Protein 2BAY (pdb70)

CATH classification: 3.30.40.10

Radius of gyration: 21.54 Å; Cα contacts (8 Å, |Δi|>4): 715; chains: 6; bounding box: 48×42×63 Å

Solvent-accessible surface area: 17712 Å² total; per-residue (Å²): 59,103,3,47,70,50,45,149,75,11,222,116,14,1,0,0,51,71,10,102,17,4,0,30,40,58,51,0,32,116,82,6,101,112,70,32,38,0,46,98,61,110,72,100,5,44,55,143,71,17,26,49,8,21,89,99,112,94,2,57,78,50,43,146,117,14,184,78,14,1,0,0,50,62,8,109,9,9,0,29,41,55,46,0,29,94,66,9,91,102,63,35,42,0,32,94,56,95,75,103,7,43,47,141,70,17,28,55,7,14,74,106,96,75,3,55,75,49,49,133,110,17,204,107,29,0,0,0,47,44,9,35,18,9,0,20,43,58,48,0,26,105,66,9,150,112,61,34,41,0,32,88,19,81,8,73,7,56,50,157,73,20,28,76,11,59,136,179,21,57,3,54,81,51,47,149,104,16,222,134,22,1,0,0,49,44,9,40,12,5,0,30,40,52,65,0,35,97,64,7,139,114,63,35,41,0,32,94,17,94,16,71,8,48,54,152,73,16,27,80,16,61,166,93,56,52,50,53,1,35,74,43,47,141,93,9,168,96,2,2,0,0,47,34,8,38,3,6,1,9,45,56,65,0,29,83,61,12,128,102,63,34,38,0,33,87,24,91,10,95,9,61,60,165,74,18,32,37,9,16,68,63,80,10,72,2,38,73,39,48,136,98,8,202,59,7,0,0,0,48,34,9,38,2,2,1,25,58,73,61,0,32,84,63,11,121,98,62,34,40,0,33,92,25,95,9,100,8,47,61,156,70,17,34,34,2,13,34,17,130

InterPro domains:
  IPR003613 U-box domain [PS51698] (1-71)
  IPR003613 U-box domain [SM00504] (1-64)
  IPR011047 Quinoprotein alcohol dehydrogenase-like superfamily [SSF50998] (205-486)
  IPR013083 Zinc finger, RING/FYVE/PHD-type [G3DSA:3.30.40.10] (1-58)
  IPR013915 Prp19, coiled-coil region [PF08606] (74-137)
  IPR015943 WD40/YVTN repeat-like-containing domain superfamily [G3DSA:2.130.10.10] (178-472)
  IPR038959 Prp19 [PTHR43995] (1-144)
  IPR055340 Pre-mRNA-processing factor 19, U-box domain [cd16656] (1-53)

Foldseek 3Di:
DAAPPPRHNAPWWKAQPVVRGIHHLVVQVVCCVVQQAGPPPRHGDHNVRIGTDDDD/DAAPPPRHNAPWWKAQPVVRGIHHLVVQQVVCVVQQAGPPPRHGGDNVRIGTDDDD/DAAPVPRHDAPWWKAAPPVRDIHHLVVQVVVCVVQQADPPPRDGDDSVRIGTDDD/DQAAPPPRHDAPWWKAAPVVRHIHHLVVQQVVCVVQQADPPPRHGDDNVRIGGDDD/DDPQAAPVPRHNEPWWKAQPVVRHIHHLVVQQVVCVVQQAGPPVRHGDDSVRIGTDDDD/DAAAPVPRHRAPWWKAQPVVRHIHHLVVQVVVCVVQQAGPPPRHGDDSVRIGTDDDDD

Organism: Saccharomyces cerevisiae (strain ATCC 204508 / S288c) (NCBI:txid559292)

GO terms:
  GO:0004842 ubiquitin-protein transferase activity (F, IDA)
  GO:0005634 nucleus (C, IDA)
  GO:0005829 cytosol (C, IDA)
  GO:0000974 Prp19 complex (C, IDA)
  GO:0071006 U2-type catalytic step 1 spliceosome (C, IDA)
  GO:0004842 ubiquitin-protein transferase activity (F, IMP)
  GO:0005634 nucleus (C, HDA)
  GO:0005737 cytoplasm (C, HDA)
  GO:0005739 mitochondrion (C, HDA)
  GO:0000349 generation of catalytic spliceosome for first transesterification step (P, IMP)
  GO:0061630 ubiquitin protein ligase activity (F, EXP)
  GO:0042802 identical protein binding (F, IPI)
  GO:0005515 protein binding (F, IPI)

Nearest PDB structures (foldseek):
  2bay-assembly2_C  TM=1.019E+00  e=6.820E-11  Saccharomyces cerevisiae
  2bay-assembly3_F  TM=1.006E+00  e=2.441E-10  Saccharomyces cerevisiae
  2bay-assembly2_B  TM=1.004E+00  e=2.611E-10  Saccharomyces cerevisiae
  7b9v-assembly1_u  TM=9.976E-01  e=3.905E-10  Saccharomyces cerevisiae
  9dtr-assembly1_w  TM=9.894E-01  e=2.986E-10  Saccharomyces cerevisiae

Structure (mmCIF, N/CA/C/O backbone):
data_2BAY
#
_entry.id   2BAY
#
_cell.length_a   49.421
_cell.length_b   57.105
_cell.length_c   122.587
_cell.angle_alpha   90.00
_cell.angle_beta   90.00
_cell.angle_gamma   90.00
#
_symmetry.space_group_name_H-M   'P 21 21 21'
#
loop_
_entity.id
_entity.type
_entity.pdbx_description
1 polymer 'Pre-mRNA splicing factor PRP19'
2 water water
#
loop_
_atom_site.group_PDB
_atom_site.id
_atom_site.type_symbol
_atom_site.label_atom_id
_atom_site.label_alt_id
_atom_site.label_comp_id
_atom_site.label_asym_id
_atom_site.label_entity_id
_atom_site.label_seq_id
_atom_site.pdbx_PDB_ins_code
_atom_site.Cartn_x
_atom_site.Cartn_y
_atom_site.Cartn_z
_atom_site.occupancy
_atom_site.B_iso_or_equiv
_atom_site.auth_seq_id
_atom_site.auth_comp_id
_atom_site.auth_asym_id
_atom_site.auth_atom_id
_atom_site.pdbx_PDB_model_num
ATOM 1 N N . MET A 1 4 ? 37.447 30.438 7.557 1.00 28.71 1 MET A N 1
ATOM 2 C CA . MET A 1 4 ? 36.520 29.756 8.474 1.00 27.39 1 MET A CA 1
ATOM 3 C C . MET A 1 4 ? 37.213 28.689 9.343 1.00 25.78 1 MET A C 1
ATOM 4 O O . MET A 1 4 ? 36.591 27.737 9.796 1.00 27.46 1 MET A O 1
ATOM 9 N N . LEU A 1 5 ? 38.487 28.910 9.629 1.00 24.38 2 LEU A N 1
ATOM 10 C CA . LEU A 1 5 ? 39.220 28.061 10.566 1.00 23.19 2 LEU A CA 1
ATOM 11 C C . LEU A 1 5 ? 39.117 28.679 11.967 1.00 21.76 2 LEU A C 1
ATOM 12 O O . LEU A 1 5 ? 38.919 29.881 12.094 1.00 21.50 2 LEU A O 1
ATOM 17 N N . CYS A 1 6 ? 39.261 27.858 13.010 1.00 19.88 3 CYS A N 1
ATOM 18 C CA . CYS A 1 6 ? 39.347 28.389 14.371 1.00 18.39 3 CYS A CA 1
ATOM 19 C C . CYS A 1 6 ? 40.583 29.278 14.487 1.00 19.07 3 CYS A C 1
ATOM 20 O O . CYS A 1 6 ? 41.668 28.906 14.049 1.00 18.13 3 CYS A O 1
ATOM 23 N N . ALA A 1 7 ? 40.423 30.424 15.131 1.00 18.66 4 ALA A N 1
ATOM 24 C CA . ALA A 1 7 ? 41.504 31.412 15.265 1.00 19.09 4 ALA A CA 1
ATOM 25 C C . ALA A 1 7 ? 42.601 30.888 16.162 1.00 19.32 4 ALA A C 1
ATOM 26 O O . ALA A 1 7 ? 43.725 31.368 16.103 1.00 20.41 4 ALA A O 1
ATOM 28 N N . ILE A 1 8 ?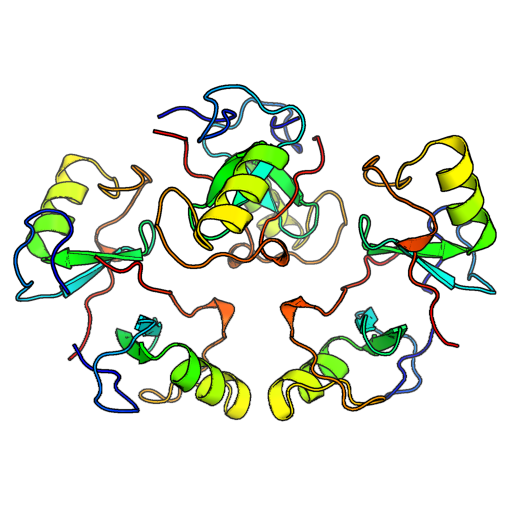 42.260 29.932 17.003 1.00 18.42 5 ILE A N 1
ATOM 29 C CA . ILE A 1 8 ? 43.239 29.305 17.900 1.00 18.94 5 ILE A CA 1
ATOM 30 C C . ILE A 1 8 ? 43.843 28.052 17.285 1.00 19.53 5 ILE A C 1
ATOM 31 O O . ILE A 1 8 ? 45.074 27.982 17.085 1.00 20.24 5 ILE A O 1
ATOM 36 N N . SER A 1 9 ? 43.013 27.042 17.029 1.00 19.14 6 SER A N 1
ATOM 37 C CA . SER A 1 9 ? 43.495 25.733 16.620 1.00 20.03 6 SER A CA 1
ATOM 38 C C . SER A 1 9 ? 43.927 25.666 15.160 1.00 20.50 6 SER A C 1
ATOM 39 O O . SER A 1 9 ? 44.675 24.767 14.766 1.00 20.49 6 SER A O 1
ATOM 42 N N . GLY A 1 10 ? 43.436 26.584 14.333 1.00 21.19 7 GLY A N 1
ATOM 43 C CA . GLY A 1 10 ? 43.762 26.576 12.917 1.00 22.46 7 GLY A CA 1
ATOM 44 C C . GLY A 1 10 ? 43.071 25.499 12.108 1.00 23.41 7 GLY A C 1
ATOM 45 O O . GLY A 1 10 ? 43.432 25.289 10.941 1.00 25.53 7 GLY A O 1
ATOM 46 N N . LYS A 1 11 ? 42.087 24.826 12.709 1.00 23.79 8 LYS A N 1
ATOM 47 C CA . LYS A 1 11 ? 41.374 23.707 12.081 1.00 24.41 8 LYS A CA 1
ATOM 48 C C . LYS A 1 11 ? 39.922 24.095 11.828 1.00 24.02 8 LYS A C 1
ATOM 49 O O . LYS A 1 11 ? 39.404 25.036 12.410 1.00 23.04 8 LYS A O 1
ATOM 59 N N . VAL A 1 12 ? 39.266 23.368 10.940 1.00 23.92 9 VAL A N 1
ATOM 60 C CA . VAL A 1 12 ? 37.834 23.518 10.785 1.00 23.69 9 VAL A CA 1
ATOM 61 C C . VAL A 1 12 ? 37.199 23.049 12.096 1.00 22.71 9 VAL A C 1
ATOM 62 O O . VAL A 1 12 ? 37.431 21.925 12.533 1.00 22.19 9 VAL A O 1
ATOM 66 N N . PRO A 1 13 ? 36.428 23.905 12.772 1.00 21.76 10 PRO A N 1
ATOM 67 C CA . PRO A 1 13 ? 35.867 23.519 14.065 1.00 21.63 10 PRO A CA 1
ATOM 68 C C . PRO A 1 13 ? 34.885 22.364 13.997 1.00 22.26 10 PRO A C 1
ATOM 69 O O . PRO A 1 13 ? 34.108 22.256 13.050 1.00 22.08 10 PRO A O 1
ATOM 73 N N . ARG A 1 14 ? 34.940 21.488 14.994 1.00 23.02 11 ARG A N 1
ATOM 74 C CA . ARG A 1 14 ? 33.891 20.490 15.216 1.00 23.88 11 ARG A CA 1
ATOM 75 C C . ARG A 1 14 ? 32.588 21.176 15.610 1.00 22.95 11 ARG A C 1
ATOM 76 O O . ARG A 1 14 ? 31.494 20.789 15.172 1.00 23.59 11 ARG A O 1
ATOM 91 N N . ARG A 1 15 ? 32.701 22.219 16.430 1.00 21.17 12 ARG A N 1
ATOM 92 C CA . ARG A 1 15 ? 31.538 22.944 16.891 1.00 19.67 12 ARG A CA 1
ATOM 93 C C . ARG A 1 15 ? 31.830 24.435 16.717 1.00 17.56 12 ARG A C 1
ATOM 94 O O . ARG A 1 15 ? 32.280 25.082 17.662 1.00 16.78 12 ARG A O 1
ATOM 102 N N . PRO A 1 16 ? 31.581 24.993 15.534 1.00 16.60 13 PRO A N 1
ATOM 103 C CA . PRO A 1 16 ? 31.957 26.385 15.265 1.00 15.46 13 PRO A CA 1
ATOM 104 C C . PRO A 1 16 ? 31.097 27.390 16.007 1.00 15.27 13 PRO A C 1
ATOM 105 O O . PRO A 1 16 ? 29.875 27.230 16.126 1.00 15.03 13 PRO A O 1
ATOM 109 N N . VAL A 1 17 ? 31.761 28.417 16.526 1.00 13.57 14 VAL A N 1
ATOM 110 C CA . VAL A 1 17 ? 31.098 29.538 17.157 1.00 13.53 14 VAL A CA 1
ATOM 111 C C . VAL A 1 17 ? 31.744 30.830 16.709 1.00 13.14 14 VAL A C 1
ATOM 112 O O . VAL A 1 17 ? 32.850 30.841 16.182 1.00 13.66 14 VAL A O 1
ATOM 116 N N . LEU A 1 18 ? 31.038 31.938 16.902 1.00 12.95 15 LEU A N 1
ATOM 117 C CA . LEU A 1 18 ? 31.603 33.238 16.605 1.00 13.35 15 LEU A CA 1
ATOM 118 C C . LEU A 1 18 ? 31.577 34.140 17.824 1.00 13.39 15 LEU A C 1
ATOM 119 O O . LEU A 1 18 ? 30.573 34.215 18.537 1.00 13.35 15 LEU A O 1
ATOM 124 N N . SER A 1 19 ? 32.677 34.851 18.069 1.00 13.77 16 SER A N 1
ATOM 125 C CA . SER A 1 19 ? 32.661 35.926 19.042 1.00 13.52 16 SER A CA 1
ATOM 126 C C . SER A 1 19 ? 32.163 37.183 18.355 1.00 13.93 16 SER A C 1
ATOM 127 O O . SER A 1 19 ? 32.713 37.545 17.328 1.00 14.01 16 SER A O 1
ATOM 130 N N . PRO A 1 20 ? 31.134 37.842 18.891 1.00 14.40 17 PRO A N 1
ATOM 131 C CA . PRO A 1 20 ? 30.638 39.079 18.275 1.00 15.39 17 PRO A CA 1
ATOM 132 C C . PRO A 1 20 ? 31.593 40.267 18.475 1.00 16.01 17 PRO A C 1
ATOM 133 O O . PRO A 1 20 ? 31.482 41.269 17.766 1.00 17.60 17 PRO A O 1
ATOM 137 N N . LYS A 1 21 ? 32.536 40.134 19.408 1.00 16.93 18 LYS A N 1
ATOM 138 C CA . LYS A 1 21 ? 33.513 41.179 19.667 1.00 16.90 18 LYS A CA 1
ATOM 139 C C . LYS A 1 21 ? 34.588 41.196 18.577 1.00 16.88 18 LYS A C 1
ATOM 140 O O . LYS A 1 21 ? 34.834 42.223 17.945 1.00 16.99 18 LYS A O 1
ATOM 146 N N . SER A 1 22 ? 35.239 40.062 18.346 1.00 15.53 19 SER A N 1
ATOM 147 C CA . SER A 1 22 ? 36.285 39.957 17.324 1.00 15.55 19 SER A CA 1
ATOM 148 C C . SER A 1 22 ? 35.749 39.544 15.952 1.00 15.11 19 SER A C 1
ATOM 149 O O . SER A 1 22 ? 36.505 39.493 14.986 1.00 14.88 19 SER A O 1
ATOM 152 N N . ARG A 1 23 ? 34.454 39.230 15.856 1.00 14.55 20 ARG A N 1
ATOM 153 C CA . ARG A 1 23 ? 33.859 38.731 14.599 1.00 14.86 20 ARG A CA 1
ATOM 154 C C . ARG A 1 23 ? 34.680 37.594 13.976 1.00 14.43 20 ARG A C 1
ATOM 155 O O . ARG A 1 23 ? 34.822 37.480 12.768 1.00 14.60 20 ARG A O 1
ATOM 163 N N . THR A 1 24 ? 35.181 36.737 14.856 1.00 14.39 21 THR A N 1
ATOM 164 C CA . THR A 1 24 ? 36.088 35.669 14.508 1.00 14.27 21 THR A CA 1
ATOM 165 C C . THR A 1 24 ? 35.506 34.313 14.914 1.00 14.08 21 THR A C 1
ATOM 166 O O . THR A 1 24 ? 34.822 34.199 15.923 1.00 12.88 21 THR A O 1
ATOM 170 N N . ILE A 1 25 ? 35.826 33.301 14.122 1.00 14.31 22 ILE A N 1
ATOM 171 C CA . ILE A 1 25 ? 35.391 31.939 14.336 1.00 13.95 22 ILE A CA 1
ATOM 172 C C . ILE A 1 25 ? 36.330 31.216 15.283 1.00 13.74 22 ILE A C 1
ATOM 173 O O . ILE A 1 25 ? 37.557 31.394 15.195 1.00 14.08 22 ILE A O 1
ATOM 178 N N . PHE A 1 26 ? 35.745 30.413 16.166 1.00 13.14 23 PHE A N 1
ATOM 179 C CA . PHE A 1 26 ? 36.473 29.561 17.122 1.00 13.13 23 PHE A CA 1
ATOM 180 C C . PHE A 1 26 ? 35.828 28.190 17.228 1.00 14.07 23 PHE A C 1
ATOM 181 O O . PHE A 1 26 ? 34.625 28.017 16.965 1.00 14.23 23 PHE A O 1
ATOM 189 N N . GLU A 1 27 ? 36.598 27.207 17.674 1.00 14.04 24 GLU A N 1
ATOM 190 C CA . GLU A 1 27 ? 36.064 26.001 18.276 1.00 13.97 24 GLU A CA 1
ATOM 191 C C . GLU A 1 27 ? 35.363 26.363 19.568 1.00 14.15 24 GLU A C 1
ATOM 192 O O . GLU A 1 27 ? 35.950 27.007 20.429 1.00 14.02 24 GLU A O 1
ATOM 198 N N . LYS A 1 28 ? 34.147 25.879 19.769 1.00 14.81 25 LYS A N 1
ATOM 199 C CA . LYS A 1 28 ? 33.326 26.234 20.919 1.00 14.76 25 LYS A CA 1
ATOM 200 C C . LYS A 1 28 ? 34.091 26.103 22.239 1.00 14.86 25 LYS A C 1
ATOM 201 O O . LYS A 1 28 ? 34.143 27.025 23.020 1.00 14.93 25 LYS A O 1
ATOM 207 N N . SER A 1 29 ? 34.634 24.927 22.501 1.00 15.75 26 SER A N 1
ATOM 208 C CA . SER A 1 29 ? 35.242 24.684 23.779 1.00 15.78 26 SER A CA 1
ATOM 209 C C . SER A 1 29 ? 36.470 25.553 24.004 1.00 14.85 26 SER A C 1
ATOM 210 O O . SER A 1 29 ? 36.700 25.994 25.137 1.00 16.10 26 SER A O 1
ATOM 213 N N . LEU A 1 30 ? 37.215 25.842 22.943 1.00 15.00 27 LEU A N 1
ATOM 214 C CA . LEU A 1 30 ? 38.409 26.689 23.065 1.00 14.78 27 LEU A CA 1
ATOM 215 C C . LEU A 1 30 ? 38.020 28.121 23.402 1.00 14.14 27 LEU A C 1
ATOM 216 O O . LEU A 1 30 ? 38.619 28.755 24.261 1.00 14.61 27 LEU A O 1
ATOM 221 N N . LEU A 1 31 ? 37.014 28.667 22.737 1.00 12.71 28 LEU A N 1
ATOM 222 C CA . LEU A 1 31 ? 36.564 29.983 23.143 1.00 13.04 28 LEU A CA 1
ATOM 223 C C . LEU A 1 31 ? 35.976 30.013 24.542 1.00 13.23 28 LEU A C 1
ATOM 224 O O . LEU A 1 31 ? 36.244 30.942 25.307 1.00 12.99 28 LEU A O 1
ATOM 229 N N . GLU A 1 32 ? 35.169 29.013 24.902 1.00 13.16 29 GLU A N 1
ATOM 230 C CA . GLU A 1 32 ? 34.582 28.972 26.236 1.00 13.71 29 GLU A CA 1
ATOM 231 C C . GLU A 1 32 ? 35.656 28.859 27.326 1.00 13.56 29 GLU A C 1
ATOM 232 O O . GLU A 1 32 ? 35.488 29.417 28.395 1.00 14.21 29 GLU A O 1
ATOM 238 N N . GLN A 1 33 ? 36.751 28.163 27.040 1.00 13.71 30 GLN A N 1
ATOM 239 C CA . GLN A 1 33 ? 37.836 28.036 28.013 1.00 13.90 30 GLN A CA 1
ATOM 240 C C . GLN A 1 33 ? 38.360 29.443 28.342 1.00 13.30 30 GLN A C 1
ATOM 241 O O . GLN A 1 33 ? 38.484 29.802 29.506 1.00 13.71 30 GLN A O 1
ATOM 247 N N . TYR A 1 34 ? 38.654 30.238 27.303 1.00 13.97 31 TYR A N 1
ATOM 248 C CA . TYR A 1 34 ? 39.106 31.593 27.506 1.00 14.10 31 TYR A CA 1
ATOM 249 C C . TYR A 1 34 ? 38.082 32.427 28.244 1.00 14.22 31 TYR A C 1
ATOM 250 O O . TYR A 1 34 ? 38.421 33.159 29.167 1.00 14.48 31 TYR A O 1
ATOM 259 N N . VAL A 1 35 ? 36.820 32.330 27.850 1.00 14.79 32 VAL A N 1
ATOM 260 C CA . VAL A 1 35 ? 35.789 33.144 28.470 1.00 15.24 32 VAL A CA 1
ATOM 261 C C . VAL A 1 35 ? 35.593 32.808 29.955 1.00 15.16 32 VAL A C 1
ATOM 262 O O . VAL A 1 35 ? 35.473 33.684 30.792 1.00 14.91 32 VAL A O 1
ATOM 266 N N . LYS A 1 36 ? 35.579 31.532 30.288 1.00 15.27 33 LYS A N 1
ATOM 267 C CA . LYS A 1 36 ? 35.440 31.120 31.683 1.00 15.98 33 LYS A CA 1
ATOM 268 C C . LYS A 1 36 ? 36.625 31.602 32.523 1.00 15.43 33 LYS A C 1
ATOM 269 O O . LYS A 1 36 ? 36.451 32.073 33.637 1.00 18.02 33 LYS A O 1
ATOM 275 N N . ASP A 1 37 ? 37.826 31.549 31.958 1.00 15.83 34 ASP A N 1
ATOM 276 C CA . ASP A 1 37 ? 39.030 31.880 32.708 1.00 15.87 34 ASP A CA 1
ATOM 277 C C . ASP A 1 37 ? 39.246 33.392 32.846 1.00 15.83 34 ASP A C 1
ATOM 278 O O . ASP A 1 37 ? 39.686 33.855 33.888 1.00 18.27 34 ASP A O 1
ATOM 283 N N . THR A 1 38 ? 38.965 34.154 31.796 1.00 16.69 35 THR A N 1
ATOM 284 C CA . THR A 1 38 ? 39.322 35.597 31.749 1.00 16.85 35 THR A CA 1
ATOM 285 C C . THR A 1 38 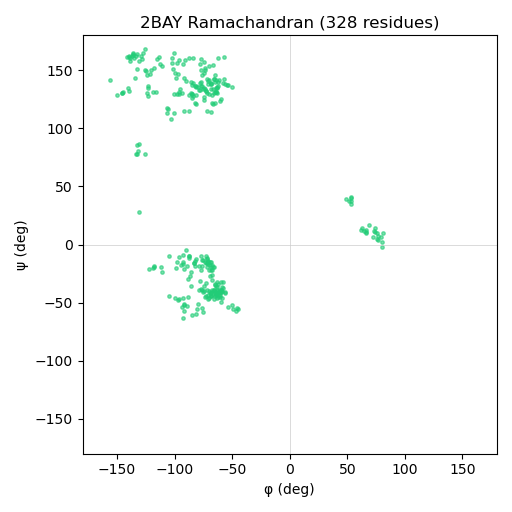? 38.140 36.562 31.610 1.00 16.93 35 THR A C 1
ATOM 286 O O . THR A 1 38 ? 38.286 37.770 31.863 1.00 17.05 35 THR A O 1
ATOM 290 N N . GLY A 1 39 ? 36.994 36.069 31.142 1.00 15.89 36 GLY A N 1
ATOM 291 C CA . GLY A 1 39 ? 35.852 36.922 30.824 1.00 15.16 36 GLY A CA 1
ATOM 292 C C . GLY A 1 39 ? 36.029 37.833 29.629 1.00 14.54 36 GLY A C 1
ATOM 293 O O . GLY A 1 39 ? 35.255 38.784 29.451 1.00 15.36 36 GLY A O 1
ATOM 294 N N . ASN A 1 40 ? 37.026 37.529 28.793 1.00 13.83 37 ASN A N 1
ATOM 295 C CA . ASN A 1 40 ? 37.403 38.363 27.672 1.00 13.58 37 ASN A CA 1
ATOM 296 C C . ASN A 1 40 ? 37.581 37.582 26.365 1.00 12.76 37 ASN A C 1
ATOM 297 O O . ASN A 1 40 ? 37.922 36.391 26.358 1.00 12.79 37 ASN A O 1
ATOM 302 N N . ASP A 1 41 ? 37.335 38.266 25.259 1.00 12.91 38 ASP A N 1
ATOM 303 C CA . ASP A 1 41 ? 37.680 37.745 23.945 1.00 12.58 38 ASP A CA 1
ATOM 304 C C . ASP A 1 41 ? 39.201 37.665 23.879 1.00 12.20 38 ASP A C 1
ATOM 305 O O . ASP A 1 41 ? 39.869 38.624 24.223 1.00 13.05 38 ASP A O 1
ATOM 310 N N . PRO A 1 42 ? 39.768 36.541 23.462 1.00 12.15 39 PRO A N 1
ATOM 311 C CA . PRO A 1 42 ? 41.231 36.371 23.479 1.00 12.30 39 PRO A CA 1
ATOM 312 C C . PRO A 1 42 ? 41.973 37.090 22.367 1.00 13.16 39 PRO A C 1
ATOM 313 O O . PRO A 1 42 ? 43.194 37.219 22.434 1.00 12.99 39 PRO A O 1
ATOM 317 N N . ILE A 1 43 ? 41.268 37.565 21.354 1.00 12.23 40 ILE A N 1
ATOM 318 C CA . ILE A 1 43 ? 41.916 38.323 20.281 1.00 12.66 40 ILE A CA 1
ATOM 319 C C . ILE A 1 43 ? 41.953 39.802 20.643 1.00 12.72 40 ILE A C 1
ATOM 320 O O . ILE A 1 43 ? 43.003 40.427 20.496 1.00 13.74 40 ILE A O 1
ATOM 325 N N . THR A 1 44 ? 40.857 40.374 21.135 1.00 12.78 41 THR A N 1
ATOM 326 C CA . THR A 1 44 ? 40.786 41.832 21.384 1.00 13.02 41 THR A CA 1
ATOM 327 C C . THR A 1 44 ? 40.889 42.243 22.840 1.00 13.54 41 THR A C 1
ATOM 328 O O . THR A 1 44 ? 41.019 43.434 23.130 1.00 14.33 41 THR A O 1
ATOM 332 N N . ASN A 1 45 ? 40.822 41.285 23.761 1.00 13.21 42 ASN A N 1
ATOM 333 C CA . ASN A 1 45 ? 40.694 41.561 25.195 1.00 13.88 42 ASN A CA 1
ATOM 334 C C . ASN A 1 45 ? 39.440 42.305 25.615 1.00 14.74 42 ASN A C 1
ATOM 335 O O . ASN A 1 45 ? 39.366 42.729 26.754 1.00 16.25 42 ASN A O 1
ATOM 340 N N . GLU A 1 46 ? 38.444 42.427 24.740 1.00 14.98 43 GLU A N 1
ATOM 341 C CA . GLU A 1 46 ? 37.176 43.010 25.166 1.00 14.93 43 GLU A CA 1
ATOM 342 C C . GLU A 1 46 ? 36.403 42.029 26.040 1.00 15.53 43 GLU A C 1
ATOM 343 O O . GLU A 1 46 ? 36.490 40.810 25.887 1.00 14.92 43 GLU A O 1
ATOM 349 N N . PRO A 1 47 ? 35.602 42.523 26.966 1.00 15.39 44 PRO A N 1
ATOM 350 C CA . PRO A 1 47 ? 34.757 41.607 27.723 1.00 15.55 44 PRO A CA 1
ATOM 351 C C . PRO A 1 47 ? 33.853 40.794 26.810 1.00 15.30 44 PRO A C 1
ATOM 352 O O . PRO A 1 47 ? 33.329 41.294 25.789 1.00 16.16 44 PRO A O 1
ATOM 356 N N . LEU A 1 48 ? 33.671 39.532 27.200 1.00 14.81 45 LEU A N 1
ATOM 357 C CA . LEU A 1 48 ? 32.820 38.619 26.447 1.00 15.01 45 LEU A CA 1
ATOM 358 C C . LEU A 1 48 ? 32.231 37.625 27.420 1.00 15.58 45 LEU A C 1
ATOM 359 O O . LEU A 1 48 ? 32.955 37.054 28.211 1.00 16.52 45 LEU A O 1
ATOM 364 N N . SER A 1 49 ? 30.910 37.447 27.389 1.00 16.18 46 SER A N 1
ATOM 365 C CA . SER A 1 49 ? 30.243 36.453 28.206 1.00 17.10 46 SER A CA 1
ATOM 366 C C . SER A 1 49 ? 29.892 35.240 27.385 1.00 16.83 46 SER A C 1
ATOM 367 O O . SER A 1 49 ? 29.808 35.301 26.151 1.00 15.98 46 SER A O 1
ATOM 370 N N . ILE A 1 50 ? 29.649 34.136 28.081 1.00 16.58 47 ILE A N 1
ATOM 371 C CA . ILE A 1 50 ? 29.277 32.894 27.421 1.00 17.87 47 ILE A CA 1
ATOM 372 C C . ILE A 1 50 ? 27.994 33.096 26.617 1.00 17.95 47 ILE A C 1
ATOM 373 O O . ILE A 1 50 ? 27.865 32.590 25.520 1.00 16.70 47 ILE A O 1
ATOM 378 N N . GLU A 1 51 ? 27.063 33.860 27.178 1.00 18.23 48 GLU A N 1
ATOM 379 C CA . GLU A 1 51 ? 25.767 34.077 26.537 1.00 18.97 48 GLU A CA 1
ATOM 380 C C . GLU A 1 51 ? 25.846 34.894 25.254 1.00 18.50 48 GLU A C 1
ATOM 381 O O . GLU A 1 51 ? 24.952 34.797 24.408 1.00 19.34 48 GLU A O 1
ATOM 387 N N . GLU A 1 52 ? 26.919 35.672 25.099 1.00 16.68 49 GLU A N 1
ATOM 388 C CA . GLU A 1 52 ? 27.159 36.504 23.927 1.00 16.46 49 GLU A CA 1
ATOM 389 C C . GLU A 1 52 ? 27.777 35.733 22.757 1.00 15.23 49 GLU A C 1
ATOM 390 O O . GLU A 1 52 ? 27.726 36.186 21.616 1.00 16.03 49 GLU A O 1
ATOM 396 N N . ILE A 1 53 ? 28.365 34.573 23.035 1.00 14.55 50 ILE A N 1
ATOM 397 C CA . ILE A 1 53 ? 28.926 33.765 21.972 1.00 14.42 50 ILE A CA 1
ATOM 398 C C . ILE A 1 53 ? 27.774 33.367 21.039 1.00 14.76 50 ILE A C 1
ATOM 399 O O . ILE A 1 53 ? 26.673 33.081 21.520 1.00 15.95 50 ILE A O 1
ATOM 404 N N . VAL A 1 54 ? 28.020 33.385 19.735 1.00 13.81 51 VAL A N 1
ATOM 405 C CA . VAL A 1 54 ? 27.013 32.959 18.756 1.00 13.75 51 VAL A CA 1
ATOM 406 C C . VAL A 1 54 ? 27.378 31.586 18.264 1.00 13.66 51 VAL A C 1
ATOM 407 O O . VAL A 1 54 ? 28.332 31.415 17.515 1.00 14.10 51 VAL A O 1
ATOM 411 N N . GLU A 1 55 ? 26.616 30.567 18.670 1.00 13.06 52 GLU A N 1
ATOM 412 C CA . GLU A 1 55 ? 26.849 29.229 18.177 1.00 12.93 52 GLU A CA 1
ATOM 413 C C . GLU A 1 55 ? 26.281 29.140 16.767 1.00 13.06 52 GLU A C 1
ATOM 414 O O . GLU A 1 55 ? 25.216 29.684 16.498 1.00 14.59 52 GLU A O 1
ATOM 420 N N . ILE A 1 56 ? 27.024 28.520 15.869 1.00 12.25 53 ILE A N 1
ATOM 421 C CA . ILE A 1 56 ? 26.699 28.460 14.445 1.00 13.63 53 ILE A CA 1
ATOM 422 C C . ILE A 1 56 ? 26.027 27.137 14.145 1.00 14.39 53 ILE A C 1
ATOM 423 O O . ILE A 1 56 ? 26.523 26.076 14.505 1.00 15.46 53 ILE A O 1
ATOM 428 N N . VAL A 1 57 ? 24.880 27.183 13.479 1.00 15.39 54 VAL A N 1
ATOM 429 C CA . VAL A 1 57 ? 24.179 25.955 13.144 1.00 17.37 54 VAL A CA 1
ATOM 430 C C . VAL A 1 57 ? 24.925 25.263 11.993 1.00 19.81 54 VAL A C 1
ATOM 431 O O . VAL A 1 57 ? 25.175 25.889 11.001 1.00 19.18 54 VAL A O 1
ATOM 435 N N . PRO A 1 58 ? 25.302 23.996 12.115 1.00 23.83 55 PRO A N 1
ATOM 436 C CA . PRO A 1 58 ? 26.029 23.344 11.003 1.00 25.90 55 PRO A CA 1
ATOM 437 C C . PRO A 1 58 ? 25.224 23.242 9.705 1.00 27.58 55 PRO A C 1
ATO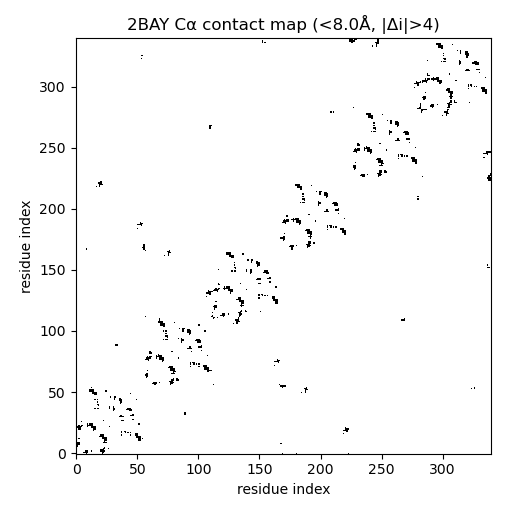M 438 O O . PRO A 1 58 ? 23.995 23.366 9.700 1.00 27.95 55 PRO A O 1
ATOM 442 N N . SER A 1 59 ? 25.941 23.044 8.600 1.00 29.37 56 SER A N 1
ATOM 443 C CA . SER A 1 59 ? 25.320 22.930 7.270 1.00 30.91 56 SER A CA 1
ATOM 444 C C . SER A 1 59 ? 24.468 21.667 7.091 1.00 32.14 56 SER A C 1
ATOM 445 O O . SER A 1 59 ? 23.699 21.569 6.123 1.00 33.86 56 SER A O 1
ATOM 448 N N . MET B 1 4 ? 19.201 34.560 55.639 1.00 35.07 1 MET B N 1
ATOM 449 C CA . MET B 1 4 ? 20.223 33.487 55.480 1.00 35.36 1 MET B CA 1
ATOM 450 C C . MET B 1 4 ? 21.387 34.013 54.641 1.00 34.93 1 MET B C 1
ATOM 451 O O . MET B 1 4 ? 21.187 34.636 53.586 1.00 36.41 1 MET B O 1
ATOM 456 N N . LEU B 1 5 ? 22.599 33.758 55.117 1.00 34.17 2 LEU B N 1
ATOM 457 C CA . LEU B 1 5 ? 23.785 34.406 54.590 1.00 33.18 2 LEU B CA 1
ATOM 458 C C . LEU B 1 5 ? 24.345 33.624 53.406 1.00 31.49 2 LEU B C 1
ATOM 459 O O . LEU B 1 5 ? 24.021 32.453 53.206 1.00 31.71 2 LEU B O 1
ATOM 464 N N . CYS B 1 6 ? 25.157 34.314 52.616 1.00 29.43 3 CYS B N 1
ATOM 465 C CA . CYS B 1 6 ? 25.974 33.692 51.583 1.00 27.52 3 CYS B CA 1
ATOM 466 C C . CYS B 1 6 ? 27.042 32.858 52.268 1.00 27.67 3 CYS B C 1
ATOM 467 O O . CYS B 1 6 ? 27.680 33.320 53.211 1.00 27.94 3 CYS B O 1
ATOM 470 N N . ALA B 1 7 ? 27.243 31.628 51.803 1.00 26.89 4 ALA B N 1
ATOM 471 C CA . ALA B 1 7 ? 28.195 30.722 52.444 1.00 27.12 4 ALA B CA 1
ATOM 472 C C . ALA B 1 7 ? 29.639 31.112 52.153 1.00 27.45 4 ALA B C 1
ATOM 473 O O . ALA B 1 7 ? 30.547 30.617 52.816 1.00 28.12 4 ALA B O 1
ATOM 475 N N . ILE B 1 8 ? 29.860 31.976 51.165 1.00 27.69 5 ILE B N 1
ATOM 476 C CA . ILE B 1 8 ? 31.204 32.487 50.881 1.00 28.24 5 ILE B CA 1
ATOM 477 C C . ILE B 1 8 ? 31.481 33.791 51.642 1.00 29.43 5 ILE B C 1
ATOM 478 O O . ILE B 1 8 ? 32.493 33.893 52.339 1.00 29.93 5 ILE B O 1
ATOM 483 N N . SER B 1 9 ? 30.599 34.780 51.526 1.00 30.29 6 SER B N 1
ATOM 484 C CA . SER B 1 9 ? 30.863 36.113 52.083 1.00 31.74 6 SER B CA 1
ATOM 485 C C . SER B 1 9 ? 30.358 36.328 53.521 1.00 32.80 6 SER B C 1
ATOM 486 O O . SER B 1 9 ? 30.835 37.222 54.219 1.00 33.22 6 SER B O 1
ATOM 489 N N . GLY B 1 10 ? 29.397 35.521 53.956 1.00 33.60 7 GLY B N 1
ATOM 490 C CA . GLY B 1 10 ? 28.741 35.708 55.239 1.00 34.49 7 GLY B CA 1
ATOM 491 C C . GLY B 1 10 ? 27.773 36.886 55.331 1.00 35.46 7 GLY B C 1
ATOM 492 O O . GLY B 1 10 ? 27.274 37.172 56.415 1.00 36.52 7 GLY B O 1
ATOM 493 N N . LYS B 1 11 ? 27.500 37.561 54.213 1.00 36.18 8 LYS B N 1
ATOM 494 C CA . LYS B 1 11 ? 26.591 38.714 54.178 1.00 36.61 8 LYS B CA 1
ATOM 495 C C . LYS B 1 11 ? 25.222 38.300 53.646 1.00 36.48 8 LYS B C 1
ATOM 496 O O . LYS B 1 11 ? 25.071 37.221 53.069 1.00 36.59 8 LYS B O 1
ATOM 502 N N . VAL B 1 12 ? 24.219 39.150 53.847 1.00 35.93 9 VAL B N 1
ATOM 503 C CA . VAL B 1 12 ? 22.928 38.936 53.222 1.00 35.15 9 VAL B CA 1
ATOM 504 C C . VAL B 1 12 ? 23.114 39.236 51.733 1.00 33.83 9 VAL B C 1
ATOM 505 O O . VAL B 1 12 ? 23.440 40.363 51.356 1.00 34.13 9 VAL B O 1
ATOM 509 N N . PRO B 1 13 ? 22.960 38.222 50.878 1.00 31.80 10 PRO B N 1
ATOM 510 C CA . PRO B 1 13 ? 23.188 38.423 49.447 1.00 30.49 10 PRO B CA 1
ATOM 511 C C . PRO B 1 13 ? 22.180 39.386 48.846 1.00 29.09 10 PRO B C 1
ATOM 512 O O . PRO B 1 13 ? 21.018 39.439 49.250 1.00 29.31 10 PRO B O 1
ATOM 516 N N . ARG B 1 14 ? 22.634 40.159 47.881 1.00 27.47 11 ARG B N 1
ATOM 517 C CA . ARG B 1 14 ? 21.748 41.066 47.191 1.00 26.70 11 ARG B CA 1
ATOM 518 C C . ARG B 1 14 ? 21.066 40.300 46.042 1.00 25.45 11 ARG B C 1
ATOM 519 O O . ARG B 1 14 ? 19.934 40.600 45.657 1.00 24.99 11 ARG B O 1
ATOM 534 N N . ARG B 1 15 ? 21.719 39.232 45.593 1.00 23.30 12 ARG B N 1
ATOM 535 C CA . ARG B 1 15 ? 21.212 38.392 44.527 1.00 21.57 12 ARG B CA 1
ATOM 536 C C . ARG B 1 15 ? 21.344 36.924 44.943 1.00 19.94 12 ARG B C 1
ATOM 537 O O . ARG B 1 15 ? 22.253 36.233 44.504 1.00 17.92 12 ARG B O 1
ATOM 545 N N . PRO B 1 16 ? 20.438 36.460 45.798 1.00 18.91 13 PRO B N 1
ATOM 546 C CA . PRO B 1 16 ? 2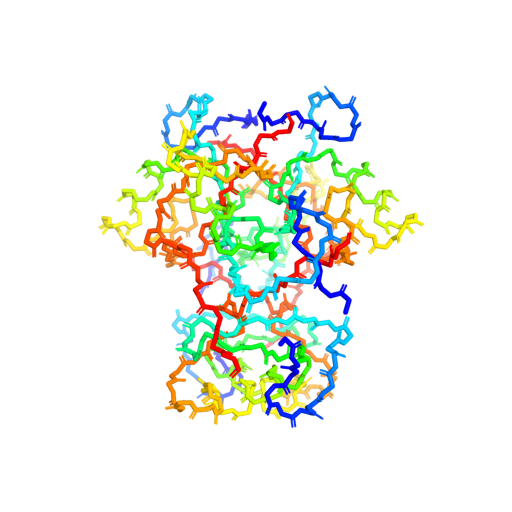0.587 35.112 46.359 1.00 17.51 13 PRO B CA 1
ATOM 547 C C . PRO B 1 16 ? 20.395 34.035 45.308 1.00 16.48 13 PRO B C 1
ATOM 548 O O . PRO B 1 16 ? 19.492 34.163 44.472 1.00 15.85 13 PRO B O 1
ATOM 552 N N . VAL B 1 17 ? 21.248 33.008 45.352 1.00 15.98 14 VAL B N 1
ATOM 553 C CA . VAL B 1 17 ? 21.127 31.829 44.504 1.00 15.21 14 VAL B CA 1
ATOM 554 C C . VAL B 1 17 ? 21.374 30.587 45.353 1.00 15.14 14 VAL B C 1
ATOM 555 O O . VAL B 1 17 ? 21.953 30.670 46.424 1.00 14.82 14 VAL B O 1
ATOM 559 N N . LEU B 1 18 ? 20.967 29.439 44.848 1.00 13.81 15 LEU B N 1
ATOM 560 C CA . LEU B 1 18 ? 21.170 28.178 45.546 1.00 14.28 15 LEU B CA 1
ATOM 561 C C . LEU B 1 18 ? 21.943 27.234 44.651 1.00 14.49 15 LEU B C 1
ATOM 562 O O . LEU B 1 18 ? 21.621 27.088 43.478 1.00 14.53 15 LEU B O 1
ATOM 567 N N . SER B 1 19 ? 22.958 26.560 45.199 1.00 14.03 16 SER B N 1
ATOM 568 C CA . SER B 1 19 ? 23.532 25.430 44.488 1.00 15.57 16 SER B CA 1
ATOM 569 C C . SER B 1 19 ? 22.704 24.186 44.803 1.00 16.88 16 SER B C 1
ATOM 570 O O . SER B 1 19 ? 22.471 23.897 45.983 1.00 15.85 16 SER B O 1
ATOM 573 N N . PRO B 1 20 ? 22.272 23.446 43.782 1.00 17.97 17 PRO B N 1
ATOM 574 C CA . PRO B 1 20 ? 21.503 22.218 44.041 1.00 19.58 17 PRO B CA 1
ATOM 575 C C . PRO B 1 20 ? 22.382 21.106 44.621 1.00 20.59 17 PRO B C 1
ATOM 576 O O . PRO B 1 20 ? 21.847 20.127 45.141 1.00 21.34 17 PRO B O 1
ATOM 580 N N . LYS B 1 21 ? 23.702 21.259 44.551 1.00 20.82 18 LYS B N 1
ATOM 581 C CA . LYS B 1 21 ? 24.629 20.244 45.068 1.00 21.70 18 LYS B CA 1
ATOM 582 C C . LYS B 1 21 ? 24.790 20.315 46.578 1.00 21.25 18 LYS B C 1
ATOM 583 O O . LYS B 1 21 ? 24.697 19.289 47.276 1.00 22.03 18 LYS B O 1
ATOM 589 N N . SER B 1 22 ? 25.072 21.512 47.075 1.00 20.17 19 SER B N 1
ATOM 590 C CA . SER B 1 22 ? 25.233 21.774 48.513 1.00 19.93 19 SER B CA 1
ATOM 591 C C . SER B 1 22 ? 23.912 22.222 49.179 1.00 19.19 19 SER B C 1
ATOM 592 O O . SER B 1 22 ? 23.846 22.353 50.397 1.00 18.25 19 SER B O 1
ATOM 595 N N . ARG B 1 23 ? 22.880 22.487 48.379 1.00 18.04 20 ARG B N 1
ATOM 596 C CA . ARG B 1 23 ? 21.601 22.983 48.901 1.00 17.95 20 ARG B CA 1
ATOM 597 C C . ARG B 1 23 ? 21.776 24.223 49.767 1.00 17.45 20 ARG B C 1
ATOM 598 O O . ARG B 1 23 ? 21.049 24.440 50.710 1.00 16.21 20 ARG B O 1
ATOM 610 N N . THR B 1 24 ? 22.704 25.078 49.373 1.00 17.48 21 THR B N 1
ATOM 611 C CA . THR B 1 24 ? 23.173 26.182 50.173 1.00 17.89 21 THR B CA 1
ATOM 612 C C . THR B 1 24 ? 23.031 27.491 49.386 1.00 17.22 21 THR B C 1
ATOM 613 O O . THR B 1 24 ? 23.141 27.478 48.156 1.00 17.20 21 THR B O 1
ATOM 617 N N . ILE B 1 25 ? 22.812 28.592 50.103 1.00 17.18 22 ILE B N 1
ATOM 618 C CA . ILE B 1 25 ? 22.624 29.913 49.520 1.00 18.04 22 ILE B CA 1
ATOM 619 C C . ILE B 1 25 ? 23.962 30.634 49.369 1.00 16.93 22 ILE B C 1
ATOM 620 O O . ILE B 1 25 ? 24.861 30.535 50.245 1.00 17.23 22 ILE B O 1
ATOM 627 N N . PHE B 1 26 ? 24.093 31.337 48.244 1.00 15.53 23 PHE B N 1
ATOM 628 C CA . PHE B 1 26 ? 25.257 32.166 47.920 1.00 15.35 23 PHE B CA 1
ATOM 629 C C . PHE B 1 26 ? 24.830 33.479 47.264 1.00 15.60 23 PHE B C 1
ATOM 630 O O . PHE B 1 26 ? 23.741 33.625 46.733 1.00 15.69 23 PHE B O 1
ATOM 638 N N . GLU B 1 27 ? 25.732 34.454 47.262 1.00 16.54 24 GLU B N 1
ATOM 639 C CA . GLU B 1 27 ? 25.651 35.611 46.402 1.00 17.37 24 GLU B CA 1
ATOM 640 C C . GLU B 1 27 ? 25.923 35.160 44.975 1.00 16.87 24 GLU B C 1
ATOM 641 O O . GLU B 1 27 ? 26.904 34.454 44.707 1.00 15.53 24 GLU B O 1
ATOM 647 N N . LYS B 1 28 ? 25.047 35.534 44.054 1.00 17.04 25 LYS B N 1
ATOM 648 C CA . LYS B 1 28 ? 25.167 35.141 42.672 1.00 17.39 25 LYS B CA 1
ATOM 649 C C . LYS B 1 28 ? 26.582 35.291 42.128 1.00 17.53 25 LYS B C 1
ATOM 650 O O . LYS B 1 28 ? 27.153 34.341 41.609 1.00 16.51 25 LYS B O 1
ATOM 656 N N . SER B 1 29 ? 27.136 36.499 42.232 1.00 17.14 26 SER B N 1
ATOM 657 C CA . SER B 1 29 ? 28.438 36.741 41.654 1.00 17.64 26 SER B CA 1
ATOM 658 C C . SER B 1 29 ? 29.515 35.838 42.239 1.00 16.67 26 SER B C 1
ATOM 659 O O . SER B 1 29 ? 30.368 35.374 41.504 1.00 17.02 26 SER B O 1
ATOM 662 N N . LEU B 1 30 ? 29.493 35.622 43.554 1.00 17.03 27 LEU B N 1
ATOM 663 C CA . LEU B 1 30 ? 30.559 34.875 44.212 1.00 17.20 27 LEU B CA 1
ATOM 664 C C . LEU B 1 30 ? 30.476 33.392 43.878 1.00 16.98 27 LEU B C 1
ATOM 665 O O . LEU B 1 30 ? 31.502 32.736 43.652 1.00 18.19 27 LEU B O 1
ATOM 670 N N . LEU B 1 31 ? 29.270 32.838 43.808 1.00 16.03 28 LEU B N 1
ATOM 671 C CA . LEU B 1 31 ? 29.177 31.420 43.425 1.00 16.00 28 LEU B CA 1
ATOM 672 C C . LEU B 1 31 ? 29.560 31.270 41.957 1.00 17.01 28 LEU B C 1
ATOM 673 O O . LEU B 1 31 ? 30.268 30.344 41.600 1.00 16.76 28 LEU B O 1
ATOM 678 N N . GLU B 1 32 ? 29.105 32.181 41.101 1.00 17.73 29 GLU B N 1
ATOM 679 C CA . GLU B 1 32 ? 29.413 32.087 39.680 1.00 18.48 29 GLU B CA 1
ATOM 680 C C . GLU B 1 32 ? 30.902 32.157 39.404 1.00 19.89 29 GLU B C 1
ATOM 681 O O . GLU B 1 32 ? 31.395 31.431 38.546 1.00 20.09 29 GLU B O 1
ATOM 687 N N . GLN B 1 33 ? 31.598 33.030 40.119 1.00 20.13 30 GLN B N 1
ATOM 688 C CA . GLN B 1 33 ? 33.052 33.149 39.943 1.00 21.69 30 GLN B CA 1
ATOM 689 C C . GLN B 1 33 ? 33.752 31.869 40.395 1.00 20.96 30 GLN B C 1
ATOM 690 O O . GLN B 1 33 ? 34.670 31.402 39.739 1.00 20.51 30 GLN B O 1
ATOM 696 N N . TYR B 1 34 ? 33.278 31.277 41.490 1.00 19.71 31 TYR B N 1
ATOM 697 C CA . TYR B 1 34 ? 33.859 30.037 41.995 1.00 19.40 31 TYR B CA 1
ATOM 698 C C . TYR B 1 34 ? 33.650 28.918 40.981 1.00 18.83 31 TYR B C 1
ATOM 699 O O . TYR B 1 34 ? 34.544 28.128 40.711 1.00 18.89 31 TYR B O 1
ATOM 708 N N . VAL B 1 35 ? 32.469 28.878 40.384 1.00 18.64 32 VAL B N 1
ATOM 709 C CA . VAL B 1 35 ? 32.151 27.853 39.387 1.00 19.53 32 VAL B CA 1
ATOM 710 C C . VAL B 1 35 ? 32.954 28.039 38.091 1.00 20.63 32 VAL B C 1
ATOM 711 O O . VAL B 1 35 ? 33.489 27.083 37.557 1.00 20.08 32 VAL B O 1
ATOM 715 N N . LYS B 1 36 ? 33.046 29.271 37.612 1.00 21.54 33 LYS B N 1
ATOM 716 C CA . LYS B 1 36 ? 33.822 29.565 36.408 1.00 23.42 33 LYS B CA 1
ATOM 717 C C . LYS B 1 36 ? 35.288 29.177 36.605 1.00 23.67 33 LYS B C 1
ATOM 718 O O . LYS B 1 36 ? 35.902 28.645 35.679 1.00 24.20 33 LYS B O 1
ATOM 724 N N . ASP B 1 37 ? 35.827 29.425 37.801 1.00 24.10 34 ASP B N 1
ATOM 725 C CA . ASP B 1 37 ? 37.226 29.111 38.142 1.00 25.14 34 ASP B CA 1
ATOM 726 C C . ASP B 1 37 ? 37.501 27.616 38.289 1.00 25.13 34 ASP B C 1
ATOM 727 O O . ASP B 1 37 ? 38.503 27.117 37.776 1.00 25.49 34 ASP B O 1
ATOM 736 N N . THR B 1 38 ? 36.635 26.915 39.023 1.00 24.37 35 THR B N 1
ATOM 737 C CA . THR B 1 38 ? 36.918 25.554 39.514 1.00 23.62 35 THR B CA 1
ATOM 738 C C . THR B 1 38 ? 36.075 24.454 38.890 1.00 23.36 35 THR B C 1
ATOM 739 O O . THR B 1 38 ? 36.430 23.273 38.970 1.00 24.91 35 THR B O 1
ATOM 743 N N . GLY B 1 39 ? 34.943 24.827 38.305 1.00 22.72 36 GLY B N 1
ATOM 744 C CA . GLY B 1 39 ? 33.965 23.872 37.808 1.00 21.96 36 GLY B CA 1
ATOM 745 C C . GLY B 1 39 ? 33.158 23.146 38.875 1.00 21.74 36 GLY B C 1
ATOM 746 O O . GLY B 1 39 ? 32.425 22.226 38.544 1.00 20.83 36 GLY B O 1
ATOM 747 N N . ASN B 1 40 ? 33.235 23.592 40.127 1.00 20.31 37 ASN B N 1
ATOM 748 C CA . ASN B 1 40 ? 32.756 22.796 41.267 1.00 20.00 37 ASN B CA 1
ATOM 749 C C . ASN B 1 40 ? 31.897 23.596 42.213 1.00 19.57 37 ASN B C 1
ATOM 750 O O . ASN B 1 40 ? 31.941 24.814 42.244 1.00 18.67 37 ASN B O 1
ATOM 755 N N . ASP B 1 41 ? 31.171 22.865 43.058 1.00 19.70 38 ASP B N 1
ATOM 756 C CA . ASP B 1 41 ? 30.502 23.465 44.200 1.00 19.63 38 ASP B CA 1
ATOM 757 C C . ASP B 1 41 ? 31.543 23.723 45.317 1.00 19.76 38 ASP B C 1
ATOM 758 O O . ASP B 1 41 ? 32.364 22.832 45.601 1.00 20.99 38 ASP B O 1
ATOM 763 N N . PRO B 1 42 ? 31.553 24.909 45.935 1.00 20.31 39 PRO B N 1
ATOM 764 C CA . PRO B 1 42 ? 32.574 25.243 46.943 1.00 20.83 39 PRO B CA 1
ATOM 765 C C . PRO B 1 42 ? 32.526 24.438 48.250 1.00 21.94 39 PRO B C 1
ATOM 766 O O . PRO B 1 42 ? 33.513 24.398 48.984 1.00 24.41 39 PRO B O 1
ATOM 770 N N . ILE B 1 43 ? 31.394 23.815 48.532 1.00 22.42 40 ILE B N 1
ATOM 771 C CA . ILE B 1 43 ? 31.222 23.049 49.757 1.00 22.99 40 ILE B CA 1
ATOM 772 C C . ILE B 1 43 ? 31.452 21.556 49.549 1.00 23.29 40 ILE B C 1
ATOM 773 O O . ILE B 1 43 ? 32.176 20.955 50.359 1.00 24.38 40 ILE B O 1
ATOM 778 N N . THR B 1 44 ? 30.854 20.952 48.520 1.00 23.06 41 THR B N 1
ATOM 779 C CA . THR B 1 44 ? 30.948 19.487 48.320 1.00 23.61 41 THR B CA 1
ATOM 780 C C . THR B 1 44 ? 32.073 19.085 47.370 1.00 24.39 41 THR B C 1
ATOM 781 O O . THR B 1 44 ? 32.422 17.906 47.314 1.00 24.25 41 THR B O 1
ATOM 785 N N . ASN B 1 45 ? 32.572 20.044 46.584 1.00 24.68 42 ASN B N 1
ATOM 786 C CA . ASN B 1 45 ? 33.555 19.795 45.514 1.00 25.43 42 ASN B CA 1
ATOM 787 C C . ASN B 1 45 ? 33.056 18.970 44.351 1.00 25.53 42 ASN B C 1
ATOM 788 O O . ASN B 1 45 ? 33.848 18.559 43.492 1.00 26.43 42 ASN B O 1
ATOM 793 N N . GLU B 1 46 ? 31.752 18.726 44.286 1.00 25.37 43 GLU B N 1
ATOM 794 C CA . GLU B 1 46 ? 31.170 18.041 43.154 1.00 25.15 43 GLU B CA 1
ATOM 795 C C . GLU B 1 46 ? 31.122 19.008 41.979 1.00 24.90 43 GLU B C 1
ATOM 796 O O . GLU B 1 46 ? 31.082 20.234 42.171 1.00 23.88 43 GLU B O 1
ATOM 802 N N . PRO B 1 47 ? 31.067 18.480 40.762 1.00 24.90 44 PRO B N 1
ATOM 803 C CA . PRO B 1 47 ? 30.904 19.338 39.587 1.00 24.75 44 PRO B CA 1
ATOM 804 C C . PRO B 1 47 ? 29.595 20.115 39.632 1.00 24.18 44 PRO B C 1
ATOM 805 O O . PRO B 1 47 ? 28.561 19.601 40.087 1.00 24.46 44 PRO B O 1
ATOM 809 N N . LEU B 1 48 ? 29.665 21.365 39.192 1.00 23.07 45 LEU B N 1
ATOM 810 C CA . LEU B 1 48 ? 28.522 22.255 39.163 1.00 23.00 45 LEU B CA 1
ATOM 811 C C . LEU B 1 48 ? 28.623 23.154 37.919 1.00 22.78 45 LEU B C 1
ATOM 812 O O . LEU B 1 48 ? 29.672 23.739 37.671 1.00 22.60 45 LEU B O 1
ATOM 817 N N . SER B 1 49 ? 27.542 23.271 37.152 1.00 23.96 46 SER B N 1
ATOM 818 C CA . SER B 1 49 ? 27.508 24.188 36.007 1.00 24.46 46 SER B CA 1
ATOM 819 C C . SER B 1 49 ? 26.744 25.442 36.369 1.00 24.01 46 SER B C 1
ATOM 820 O O . SER B 1 49 ? 25.897 25.429 37.273 1.00 22.88 46 SER B O 1
ATOM 823 N N . ILE B 1 50 ? 27.029 26.536 35.666 1.00 23.33 47 ILE B N 1
ATOM 824 C CA . ILE B 1 50 ? 26.338 27.790 35.906 1.00 24.07 47 ILE B CA 1
ATOM 825 C C . ILE B 1 50 ? 24.836 27.569 35.710 1.00 23.53 47 ILE B C 1
ATOM 826 O O . ILE B 1 50 ? 24.021 28.111 36.436 1.00 23.18 47 ILE B O 1
ATOM 831 N N . GLU B 1 51 ? 24.494 26.744 34.726 1.00 23.79 48 GLU B N 1
ATOM 832 C CA . GLU B 1 51 ? 23.105 26.540 34.299 1.00 24.44 48 GLU B CA 1
ATOM 833 C C . GLU B 1 51 ? 22.282 25.825 35.382 1.00 23.50 48 GLU B C 1
ATOM 834 O O . GLU B 1 51 ? 21.061 25.979 35.445 1.00 24.76 48 GLU B O 1
ATOM 840 N N . GLU B 1 52 ? 22.968 25.051 36.216 1.00 22.57 49 GLU B N 1
ATOM 841 C CA . GLU B 1 52 ? 22.349 24.309 37.336 1.00 22.35 49 GLU B CA 1
ATOM 842 C C . GLU B 1 52 ? 22.039 25.163 38.578 1.00 20.77 49 GLU B C 1
ATOM 843 O O . GLU B 1 52 ? 21.264 24.743 39.449 1.00 20.27 49 GLU B O 1
ATOM 849 N N . ILE B 1 53 ? 22.658 26.332 38.690 1.00 18.87 50 ILE B N 1
ATOM 850 C CA . ILE B 1 53 ? 22.381 27.217 39.811 1.00 18.19 50 ILE B CA 1
ATOM 851 C C . ILE B 1 53 ? 20.933 27.670 39.719 1.00 18.11 50 ILE B C 1
ATOM 852 O O . ILE B 1 53 ? 20.408 27.960 38.610 1.00 18.50 50 ILE B O 1
ATOM 857 N N . VAL B 1 54 ? 20.271 27.733 40.868 1.00 16.31 51 VAL B N 1
ATOM 858 C CA . VAL B 1 54 ? 18.898 28.210 40.913 1.00 15.68 51 VAL B CA 1
ATOM 859 C C . VAL B 1 54 ? 18.869 29.589 41.510 1.00 16.13 51 VAL B C 1
ATOM 860 O O . VAL B 1 54 ? 19.167 29.770 42.686 1.00 15.83 51 VAL B O 1
ATOM 864 N N . GLU B 1 55 ? 18.503 30.585 40.707 1.00 14.97 52 GLU B N 1
ATOM 865 C CA . GLU B 1 55 ? 18.390 31.933 41.241 1.00 15.69 52 GLU B CA 1
ATOM 866 C C . GLU B 1 55 ? 17.101 32.087 42.029 1.00 14.80 52 GLU B C 1
ATOM 867 O O . GLU B 1 55 ? 16.068 31.552 41.623 1.00 14.65 52 GLU B O 1
ATOM 873 N N . ILE B 1 56 ? 17.158 32.781 43.139 1.00 15.26 53 ILE B N 1
ATOM 874 C CA . ILE B 1 56 ? 16.033 32.908 44.055 1.00 16.15 53 ILE B CA 1
ATOM 875 C C . ILE B 1 56 ? 15.355 34.247 43.825 1.00 17.79 53 ILE B C 1
ATOM 876 O O . ILE B 1 56 ? 15.997 35.293 43.782 1.00 17.99 53 ILE B O 1
ATOM 881 N N . VAL B 1 57 ? 14.042 34.203 43.653 1.00 18.47 54 VAL B N 1
ATOM 882 C CA . VAL B 1 57 ? 13.250 35.407 43.517 1.00 21.82 54 VAL B CA 1
ATOM 883 C C . VAL B 1 57 ? 13.125 36.050 44.900 1.00 24.64 54 VAL B C 1
ATOM 884 O O . VAL B 1 57 ? 12.715 35.395 45.843 1.00 25.74 54 VAL B O 1
ATOM 888 N N . PRO B 1 58 ? 13.525 37.314 45.044 1.00 29.55 55 PRO B N 1
ATOM 889 C CA . PRO B 1 58 ? 13.291 38.032 46.305 1.00 31.50 55 PRO B CA 1
ATOM 890 C C . PRO B 1 58 ? 11.819 38.094 46.724 1.00 32.96 55 PRO B C 1
ATOM 891 O O . PRO B 1 58 ? 10.897 37.866 45.930 1.00 33.67 55 PRO B O 1
ATOM 895 N N . SER B 1 59 ? 11.624 38.378 48.005 1.00 34.80 56 SER B N 1
ATOM 896 C CA . SER B 1 59 ? 10.295 38.465 48.605 1.00 35.91 56 SER B CA 1
ATOM 897 C C . SER B 1 59 ? 9.534 39.684 48.088 1.00 36.49 56 SER B C 1
ATOM 898 O O . SER B 1 59 ? 8.305 39.759 48.214 1.00 38.00 56 SER B O 1
ATOM 901 N N . MET C 1 4 ? 14.620 36.653 54.519 1.00 36.80 1 MET C N 1
ATOM 902 C CA . MET C 1 4 ? 13.600 36.092 53.586 1.00 35.69 1 MET C CA 1
ATOM 903 C C . MET C 1 4 ? 12.504 35.344 54.382 1.00 34.48 1 MET C C 1
ATOM 904 O O . MET C 1 4 ? 12.609 35.109 55.598 1.00 35.84 1 MET C O 1
ATOM 909 N N . LEU C 1 5 ? 11.456 34.977 53.678 1.00 31.45 2 LEU C N 1
ATOM 910 C CA . LEU C 1 5 ? 10.119 34.927 54.227 1.00 29.66 2 LEU C CA 1
ATOM 911 C C . LEU C 1 5 ? 9.333 33.944 53.376 1.00 27.28 2 LEU C C 1
ATOM 912 O O . LEU C 1 5 ? 9.499 33.911 52.163 1.00 27.44 2 LEU C O 1
ATOM 917 N N . CYS C 1 6 ? 8.468 33.157 54.007 1.00 24.24 3 CYS C N 1
ATOM 918 C CA . CYS C 1 6 ? 7.642 32.209 53.274 1.00 22.06 3 CYS C CA 1
ATOM 919 C C . CYS C 1 6 ? 6.607 32.927 52.373 1.00 21.47 3 CYS C C 1
ATOM 920 O O . CYS C 1 6 ? 5.840 33.783 52.810 1.00 21.28 3 CYS C O 1
ATOM 923 N N . ALA C 1 7 ? 6.564 32.545 51.108 1.00 21.25 4 ALA C N 1
ATOM 924 C CA . ALA C 1 7 ? 5.624 33.132 50.146 1.00 21.64 4 ALA C CA 1
ATOM 925 C C . ALA C 1 7 ? 4.156 32.698 50.323 1.00 21.77 4 ALA C C 1
ATOM 926 O O . ALA C 1 7 ? 3.262 33.247 49.677 1.00 23.34 4 ALA C O 1
ATOM 928 N N . ILE C 1 8 ? 3.898 31.697 51.171 1.00 21.09 5 ILE C N 1
ATOM 929 C CA . ILE C 1 8 ? 2.529 31.370 51.554 1.00 21.13 5 ILE C CA 1
ATOM 930 C C . ILE C 1 8 ? 2.140 32.141 52.821 1.00 21.34 5 ILE C C 1
ATOM 931 O O . ILE C 1 8 ? 1.150 32.856 52.824 1.00 22.77 5 ILE C O 1
ATOM 936 N N . SER C 1 9 ? 2.895 31.981 53.900 1.00 21.43 6 SER C N 1
ATOM 937 C CA . SER C 1 9 ? 2.460 32.504 55.200 1.00 22.36 6 SER C CA 1
ATOM 938 C C . SER C 1 9 ? 2.889 33.941 55.473 1.00 23.66 6 SER C C 1
ATOM 939 O O . SER C 1 9 ? 2.215 34.664 56.213 1.00 24.44 6 SER C O 1
ATOM 942 N N . GLY C 1 10 ? 4.020 34.328 54.898 1.00 25.06 7 GLY C N 1
ATOM 943 C CA . GLY C 1 10 ? 4.644 35.603 55.175 1.00 25.77 7 GLY C CA 1
ATOM 944 C C . GLY C 1 10 ? 5.456 35.611 56.462 1.00 26.84 7 GLY C C 1
ATOM 945 O O . GLY C 1 10 ? 5.888 36.680 56.901 1.00 27.75 7 GLY C O 1
ATOM 946 N N . LYS C 1 11 ? 5.666 34.436 57.067 1.00 26.88 8 LYS C N 1
ATOM 947 C CA . LYS C 1 11 ? 6.454 34.308 58.289 1.00 26.82 8 LYS C CA 1
ATOM 948 C C . LYS C 1 11 ? 7.879 33.911 57.955 1.00 26.92 8 LYS C C 1
ATOM 949 O O . LYS C 1 11 ? 8.135 33.335 56.896 1.00 26.73 8 LYS C O 1
ATOM 955 N N . VAL C 1 12 ? 8.806 34.176 58.871 1.00 26.89 9 VAL C N 1
ATOM 956 C CA . VAL C 1 12 ? 10.162 33.708 58.723 1.00 26.87 9 VAL C CA 1
ATOM 957 C C . VAL C 1 12 ? 10.089 32.198 58.844 1.00 26.16 9 VAL C C 1
ATOM 958 O O . VAL C 1 12 ? 9.572 31.681 59.837 1.00 25.79 9 VAL C O 1
ATOM 962 N N . PRO C 1 13 ? 10.545 31.473 57.823 1.00 24.90 10 PRO C N 1
ATOM 963 C CA . PRO C 1 13 ? 10.500 30.019 57.885 1.00 24.29 10 PRO C CA 1
ATOM 964 C C . PRO C 1 13 ? 11.464 29.467 58.921 1.00 23.70 10 PRO C C 1
ATOM 965 O O . PRO C 1 13 ? 12.570 29.962 59.032 1.00 23.90 10 PRO C O 1
ATOM 969 N N . ARG C 1 14 ? 11.016 28.470 59.670 1.00 23.28 11 ARG C N 1
ATOM 970 C CA . ARG C 1 14 ? 11.864 27.685 60.540 1.00 23.03 11 ARG C CA 1
ATOM 971 C C . ARG C 1 14 ? 12.645 26.673 59.731 1.00 22.57 11 ARG C C 1
ATOM 972 O O . ARG C 1 14 ? 13.746 26.275 60.108 1.00 23.25 11 ARG C O 1
ATOM 984 N N . ARG C 1 15 ? 12.031 26.220 58.639 1.00 21.59 12 ARG C N 1
ATOM 985 C CA . ARG C 1 15 ? 12.646 25.251 57.744 1.00 20.67 12 ARG C CA 1
ATOM 986 C C . ARG C 1 15 ? 12.497 25.706 56.301 1.00 20.37 12 ARG C C 1
ATOM 987 O O . ARG C 1 15 ? 11.620 25.230 55.566 1.00 18.10 12 ARG C O 1
ATOM 995 N N . PRO C 1 16 ? 13.327 26.656 55.883 1.00 20.12 13 PRO C N 1
ATOM 996 C CA . PRO C 1 16 ? 13.194 27.219 54.534 1.00 19.93 13 PRO C CA 1
ATOM 997 C C . PRO C 1 16 ? 13.455 26.191 53.449 1.00 18.26 13 PRO C C 1
ATOM 998 O O . PRO C 1 16 ? 14.361 25.380 53.549 1.00 18.19 13 PRO C O 1
ATOM 1002 N N . VAL C 1 17 ? 12.583 26.182 52.439 1.00 16.62 14 VAL C N 1
ATOM 1003 C CA . VAL C 1 17 ? 12.772 25.312 51.273 1.00 17.11 14 VAL C CA 1
ATOM 1004 C C . VAL C 1 17 ? 12.602 26.162 50.041 1.00 15.51 14 VAL C C 1
ATOM 1005 O O . VAL C 1 17 ? 11.967 27.211 50.086 1.00 15.59 14 VAL C O 1
ATOM 1009 N N . LEU C 1 18 ? 13.160 25.691 48.932 1.00 15.23 15 LEU C N 1
ATOM 1010 C CA . LEU C 1 18 ? 13.021 26.340 47.633 1.00 15.25 15 LEU C CA 1
ATOM 1011 C C . LEU C 1 18 ? 12.259 25.426 46.665 1.00 13.98 15 LEU C C 1
ATOM 1012 O O . LEU C 1 18 ? 12.572 24.258 46.512 1.00 14.00 15 LEU C O 1
ATOM 1017 N N . SER C 1 19 ? 11.258 25.984 45.997 1.00 12.85 16 SER C N 1
ATOM 1018 C CA . SER C 1 19 ? 10.619 25.304 44.900 1.00 13.42 16 SER C CA 1
ATOM 1019 C C . SER C 1 19 ? 11.398 25.585 43.637 1.00 13.73 16 SER C C 1
ATOM 1020 O O . SER C 1 19 ? 11.678 26.728 43.355 1.00 13.99 16 SER C O 1
ATOM 1023 N N . PRO C 1 20 ? 11.740 24.562 42.870 1.00 15.12 17 PRO C N 1
ATOM 1024 C CA . PRO C 1 20 ? 12.443 24.781 41.606 1.00 15.30 17 PRO C CA 1
ATOM 1025 C C . PRO C 1 20 ? 11.572 25.474 40.537 1.00 16.24 17 PRO C C 1
ATOM 1026 O O . PRO C 1 20 ? 12.132 25.940 39.563 1.00 16.78 17 PRO C O 1
ATOM 1030 N N . LYS C 1 21 ? 10.255 25.525 40.729 1.00 16.12 18 LYS C N 1
ATOM 1031 C CA . LYS C 1 21 ? 9.338 26.081 39.737 1.00 15.91 18 LYS C CA 1
ATOM 1032 C C . LYS C 1 21 ? 9.217 27.591 39.884 1.00 15.84 18 LYS C C 1
ATOM 1033 O O . LYS C 1 21 ? 9.554 28.343 38.963 1.00 16.34 18 LYS C O 1
ATOM 1039 N N . SER C 1 22 ? 8.764 28.037 41.042 1.00 15.78 19 SER C N 1
ATOM 1040 C CA . SER C 1 22 ? 8.668 29.455 41.352 1.00 15.39 19 SER C CA 1
ATOM 1041 C C . SER C 1 22 ? 10.021 30.035 41.800 1.00 15.02 19 SER C C 1
ATOM 1042 O O . SER C 1 22 ? 10.133 31.236 41.902 1.00 14.83 19 SER C O 1
ATOM 1045 N N . ARG C 1 23 ? 11.016 29.190 42.094 1.00 15.01 20 ARG C N 1
ATOM 1046 C CA . ARG C 1 23 ? 12.314 29.661 42.612 1.00 14.83 20 ARG C CA 1
ATOM 1047 C C . ARG C 1 23 ? 12.140 30.583 43.817 1.00 15.46 20 ARG C C 1
ATOM 1048 O O . ARG C 1 23 ? 12.867 31.566 44.003 1.00 15.99 20 ARG C O 1
ATOM 1056 N N . THR C 1 24 ? 11.154 30.255 44.647 1.00 16.31 21 THR C N 1
ATOM 1057 C CA . THR C 1 24 ? 10.749 31.068 45.786 1.00 16.91 21 THR C CA 1
ATOM 1058 C C . THR C 1 24 ? 10.899 30.227 47.065 1.00 16.57 21 THR C C 1
ATOM 1059 O O . THR C 1 24 ? 10.802 29.008 47.022 1.00 16.21 21 THR C O 1
ATOM 1063 N N . ILE C 1 25 ? 11.177 30.919 48.172 1.00 17.46 22 ILE C N 1
ATOM 1064 C CA . ILE C 1 25 ? 11.324 30.325 49.485 1.00 17.51 22 ILE C CA 1
ATOM 1065 C C . ILE C 1 25 ? 9.966 30.177 50.163 1.00 16.30 22 ILE C C 1
ATOM 1066 O O . ILE C 1 25 ? 9.136 31.069 50.098 1.00 16.50 22 ILE C O 1
ATOM 1071 N N . PHE C 1 26 ? 9.786 29.020 50.793 1.00 14.79 23 PHE C N 1
ATOM 1072 C CA . PHE C 1 26 ? 8.600 28.697 51.593 1.00 15.51 23 PHE C CA 1
ATOM 1073 C C . PHE C 1 26 ? 9.000 28.035 52.886 1.00 15.61 23 PHE C C 1
ATOM 1074 O O . PHE C 1 26 ? 10.091 27.495 53.022 1.00 16.38 23 PHE C O 1
ATOM 1082 N N . GLU C 1 27 ? 8.060 28.005 53.824 1.00 15.87 24 GLU C N 1
ATOM 1083 C CA . GLU C 1 27 ? 8.122 27.098 54.962 1.00 16.07 24 GLU C CA 1
ATOM 1084 C C . GLU C 1 27 ? 7.836 25.673 54.496 1.00 15.38 24 GLU C C 1
ATOM 1085 O O . GLU C 1 27 ? 6.862 25.450 53.799 1.00 15.55 24 GLU C O 1
ATOM 1091 N N . LYS C 1 28 ? 8.664 24.709 54.897 1.00 15.32 25 LYS C N 1
ATOM 1092 C CA . LYS C 1 28 ? 8.603 23.347 54.380 1.00 15.03 25 LYS C CA 1
ATOM 1093 C C . LYS C 1 28 ? 7.203 22.748 54.518 1.00 14.58 25 LYS C C 1
ATOM 1094 O O . LYS C 1 28 ? 6.638 22.298 53.537 1.00 13.86 25 LYS C O 1
ATOM 1100 N N . SER C 1 29 ? 6.618 22.757 55.717 1.00 16.24 26 SER C N 1
ATOM 1101 C CA . SER C 1 29 ? 5.347 22.048 55.879 1.00 16.01 26 SER C CA 1
ATOM 1102 C C . SER C 1 29 ? 4.220 22.739 55.133 1.00 15.41 26 SER C C 1
ATOM 1103 O O . SER C 1 29 ? 3.303 22.086 54.685 1.00 14.69 26 SER C O 1
ATOM 1106 N N . LEU C 1 30 ? 4.320 24.049 54.934 1.00 15.21 27 LEU C N 1
ATOM 1107 C CA . LEU C 1 30 ? 3.292 24.769 54.178 1.00 15.54 27 LEU C CA 1
ATOM 1108 C C . LEU C 1 30 ? 3.356 24.465 52.687 1.00 15.37 27 LEU C C 1
ATOM 1109 O O . LEU C 1 30 ? 2.331 24.242 52.047 1.00 15.02 27 LEU C O 1
ATOM 1114 N N . LEU C 1 31 ? 4.548 24.457 52.115 1.00 14.59 28 LEU C N 1
ATOM 1115 C CA . LEU C 1 31 ? 4.648 24.085 50.715 1.00 14.15 28 LEU C CA 1
ATOM 1116 C C . LEU C 1 31 ? 4.231 22.647 50.496 1.00 14.26 28 LEU C C 1
ATOM 1117 O O . LEU C 1 31 ? 3.545 22.359 49.555 1.00 14.17 28 LEU C O 1
ATOM 1122 N N . GLU C 1 32 ? 4.676 21.753 51.365 1.00 14.36 29 GLU C N 1
ATOM 1123 C CA . GLU C 1 32 ? 4.302 20.355 51.258 1.00 15.29 29 GLU C CA 1
ATOM 1124 C C . GLU C 1 32 ? 2.790 20.162 51.396 1.00 15.24 29 GLU C C 1
ATOM 1125 O O . GLU C 1 32 ? 2.218 19.378 50.669 1.00 15.80 29 GLU C O 1
ATOM 1131 N N . GLN C 1 33 ? 2.141 20.906 52.294 1.00 15.79 30 GLN C N 1
ATOM 1132 C CA . GLN C 1 33 ? 0.687 20.853 52.404 1.00 15.61 30 GLN C CA 1
ATOM 1133 C C . GLN C 1 33 ? 0.017 21.248 51.090 1.00 15.46 30 GLN C C 1
ATOM 1134 O O . GLN C 1 33 ? -0.915 20.590 50.614 1.00 16.46 30 GLN C O 1
ATOM 1140 N N . TYR C 1 34 ? 0.506 22.332 50.500 1.00 14.48 31 TYR C N 1
ATOM 1141 C CA . TYR C 1 34 ? -0.088 22.864 49.287 1.00 14.18 31 TYR C CA 1
ATOM 1142 C C . TYR C 1 34 ? 0.087 21.856 48.145 1.00 14.87 31 TYR C C 1
ATOM 1143 O O . TYR C 1 34 ? -0.852 21.600 47.407 1.00 14.59 31 TYR C O 1
ATOM 1152 N N . VAL C 1 35 ? 1.270 21.285 48.033 1.00 15.51 32 VAL C N 1
ATOM 1153 C CA . VAL C 1 35 ? 1.559 20.286 47.005 1.00 16.38 32 VAL C CA 1
ATOM 1154 C C . VAL C 1 35 ? 0.695 19.033 47.165 1.00 18.11 32 VAL C C 1
ATOM 1155 O O . VAL C 1 35 ? 0.170 18.510 46.177 1.00 17.51 32 VAL C O 1
ATOM 1159 N N . LYS C 1 36 ? 0.564 18.540 48.394 1.00 19.01 33 LYS C N 1
ATOM 1160 C CA . LYS C 1 36 ? -0.283 17.365 48.648 1.00 20.54 33 LYS C CA 1
ATOM 1161 C C . LYS C 1 36 ? -1.711 17.637 48.227 1.00 21.15 33 LYS C C 1
ATOM 1162 O O . LYS C 1 36 ? -2.355 16.758 47.629 1.00 22.57 33 LYS C O 1
ATOM 1168 N N . ASP C 1 37 ? -2.187 18.853 48.502 1.00 20.42 34 ASP C N 1
ATOM 1169 C CA . ASP C 1 37 ? -3.570 19.259 48.220 1.00 21.13 34 ASP C CA 1
ATOM 1170 C C . ASP C 1 37 ? -3.833 19.502 46.716 1.00 20.44 34 ASP C C 1
ATOM 1171 O O . ASP C 1 37 ? -4.917 19.197 46.224 1.00 21.16 34 ASP C O 1
ATOM 1176 N N . THR C 1 38 ? -2.850 20.040 45.979 1.00 19.11 35 THR C N 1
ATOM 1177 C CA . THR C 1 38 ? -3.078 20.500 44.589 1.00 17.52 35 THR C CA 1
ATOM 1178 C C . THR C 1 38 ? -2.208 19.873 43.501 1.00 16.89 35 THR C C 1
ATOM 1179 O O . THR C 1 38 ? -2.536 20.010 42.305 1.00 19.21 35 THR C O 1
ATOM 1183 N N . GLY C 1 39 ? -1.065 19.313 43.890 1.00 15.26 36 GLY C N 1
ATOM 1184 C CA . GLY C 1 39 ? -0.058 18.830 42.969 1.00 15.57 36 GLY C CA 1
ATOM 1185 C C . GLY C 1 39 ? 0.799 19.886 42.315 1.00 15.87 36 GLY C C 1
ATOM 1186 O O . GLY C 1 39 ? 1.590 19.574 41.425 1.00 16.04 36 GLY C O 1
ATOM 1187 N N . ASN C 1 40 ? 0.648 21.129 42.768 1.00 14.77 37 ASN C N 1
ATOM 1188 C CA . ASN C 1 40 ? 1.210 22.275 42.080 1.00 14.64 37 ASN C CA 1
ATOM 1189 C C . ASN C 1 40 ? 2.043 23.186 42.959 1.00 13.89 37 ASN C C 1
ATOM 1190 O O . ASN C 1 40 ? 1.915 23.211 44.178 1.00 14.33 37 ASN C O 1
ATOM 1195 N N . ASP C 1 41 ? 2.893 23.959 42.285 1.00 13.50 38 ASP C N 1
ATOM 1196 C CA . ASP C 1 41 ? 3.526 25.107 42.898 1.00 13.98 38 ASP C CA 1
ATOM 1197 C C . ASP C 1 41 ? 2.483 26.219 43.044 1.00 14.11 38 ASP C C 1
ATOM 1198 O O . ASP C 1 41 ? 1.716 26.469 42.117 1.00 13.53 38 ASP C O 1
ATOM 1203 N N . PRO C 1 42 ? 2.410 26.860 44.214 1.00 13.27 39 PRO C N 1
ATOM 1204 C CA . PRO C 1 42 ? 1.341 27.828 44.495 1.00 14.77 39 PRO C CA 1
ATOM 1205 C C . PRO C 1 42 ? 1.484 29.161 43.750 1.00 15.31 39 PRO C C 1
ATOM 1206 O O . PRO C 1 42 ? 0.511 29.907 43.726 1.00 16.76 39 PRO C O 1
ATOM 1210 N N . ILE C 1 43 ? 2.660 29.457 43.213 1.00 15.69 40 ILE C N 1
ATOM 1211 C CA . ILE C 1 43 ? 2.878 30.729 42.487 1.00 16.99 40 ILE C CA 1
ATOM 1212 C C . ILE C 1 43 ? 2.706 30.549 40.982 1.00 16.56 40 ILE C C 1
ATOM 1213 O O . ILE C 1 43 ? 1.998 31.350 40.340 1.00 19.31 40 ILE C O 1
ATOM 1218 N N . THR C 1 44 ? 3.304 29.511 40.399 1.00 16.11 41 THR C N 1
ATOM 1219 C CA . THR C 1 44 ? 3.196 29.321 38.951 1.00 16.68 41 THR C CA 1
ATOM 1220 C C . THR C 1 44 ? 2.100 28.355 38.528 1.00 16.69 41 THR C C 1
ATOM 1221 O O . THR C 1 44 ? 1.831 28.234 37.327 1.00 17.58 41 THR C O 1
ATOM 1225 N N . ASN C 1 45 ? 1.523 27.635 39.497 1.00 16.95 42 ASN C N 1
ATOM 1226 C CA . ASN C 1 45 ? 0.520 26.593 39.253 1.00 17.07 42 ASN C CA 1
ATOM 1227 C C . ASN C 1 45 ? 1.021 25.402 38.423 1.00 17.28 42 ASN C C 1
ATOM 1228 O O . ASN C 1 45 ? 0.230 24.591 37.965 1.00 17.26 42 ASN C O 1
ATOM 1233 N N . GLU C 1 46 ? 2.337 25.277 38.253 1.00 15.87 43 GLU C N 1
ATOM 1234 C CA . GLU C 1 46 ? 2.890 24.138 37.561 1.00 16.60 43 GLU C CA 1
ATOM 1235 C C . GLU C 1 46 ? 2.927 22.889 38.433 1.00 16.91 43 GLU C C 1
ATOM 1236 O O . GLU C 1 46 ? 3.004 22.975 39.654 1.00 16.48 43 GLU C O 1
ATOM 1242 N N . PRO C 1 47 ? 2.930 21.719 37.816 1.00 17.40 44 PRO C N 1
ATOM 1243 C CA . PRO C 1 47 ? 3.117 20.495 38.591 1.00 16.83 44 PRO C CA 1
ATOM 1244 C C . PRO C 1 47 ? 4.399 20.545 39.433 1.00 15.84 44 PRO C C 1
ATOM 1245 O O . PRO C 1 47 ? 5.452 20.974 38.936 1.00 18.08 44 PRO C O 1
ATOM 1249 N N . LEU C 1 48 ? 4.294 20.094 40.677 1.00 14.16 45 LEU C N 1
ATOM 1250 C CA . LEU C 1 48 ? 5.416 20.025 41.611 1.00 13.45 45 LEU C CA 1
ATOM 1251 C C . LEU C 1 48 ? 5.239 18.809 42.497 1.00 13.50 45 LEU C C 1
ATOM 1252 O O . LEU C 1 48 ? 4.148 18.596 43.043 1.00 14.34 45 LEU C O 1
ATOM 1257 N N . SER C 1 49 ? 6.288 17.994 42.622 1.00 13.43 46 SER C N 1
ATOM 1258 C CA . SER C 1 49 ? 6.314 16.831 43.534 1.00 14.42 46 SER C CA 1
ATOM 1259 C C . SER C 1 49 ? 7.006 17.206 44.824 1.00 15.00 46 SER C C 1
ATOM 1260 O O . SER C 1 49 ? 7.947 17.984 44.802 1.00 14.28 46 SER C O 1
ATOM 1263 N N . ILE C 1 50 ? 6.591 16.644 45.945 1.00 15.64 47 ILE C N 1
ATOM 1264 C CA . ILE C 1 50 ? 7.243 17.003 47.210 1.00 17.85 47 ILE C CA 1
ATOM 1265 C C . ILE C 1 50 ? 8.749 16.674 47.196 1.00 17.54 47 ILE C C 1
ATOM 1266 O O . ILE C 1 50 ? 9.543 17.381 47.793 1.00 16.85 47 ILE C O 1
ATOM 1275 N N . GLU C 1 51 ? 9.130 15.621 46.477 1.00 17.70 48 GLU C N 1
ATOM 1276 C CA . GLU C 1 51 ? 10.528 15.184 46.434 1.00 19.02 48 GLU C CA 1
ATOM 1277 C C . GLU C 1 51 ? 11.458 16.153 45.682 1.00 19.12 48 GLU C C 1
ATOM 1278 O O . GLU C 1 51 ? 12.684 16.104 45.857 1.00 21.23 48 GLU C O 1
ATOM 1284 N N . GLU C 1 52 ? 10.872 17.040 44.875 1.00 18.89 49 GLU C N 1
ATOM 1285 C CA . GLU C 1 52 ? 11.598 18.080 44.132 1.00 18.06 49 GLU C CA 1
ATOM 1286 C C . GLU C 1 52 ? 11.883 19.299 44.962 1.00 17.67 49 GLU C C 1
ATOM 1287 O O . GLU C 1 52 ? 12.662 20.141 44.552 1.00 19.03 49 GLU C O 1
ATOM 1293 N N . ILE C 1 53 ? 11.210 19.437 46.092 1.00 16.89 50 ILE C N 1
ATOM 1294 C CA . ILE C 1 53 ? 11.420 20.581 46.962 1.00 16.60 50 ILE C CA 1
ATOM 1295 C C . ILE C 1 53 ? 12.833 20.500 47.547 1.00 17.57 50 ILE C C 1
ATOM 1296 O O . ILE C 1 53 ? 13.252 19.457 48.002 1.00 18.09 50 ILE C O 1
ATOM 1301 N N . VAL C 1 54 ? 13.553 21.611 47.526 1.00 17.48 51 VAL C N 1
ATOM 1302 C CA . VAL C 1 54 ? 14.946 21.643 47.998 1.00 17.55 51 VAL C CA 1
ATOM 1303 C C . VAL C 1 54 ? 14.996 22.216 49.390 1.00 17.57 51 VAL C C 1
ATOM 1304 O O . VAL C 1 54 ? 14.670 23.365 49.602 1.00 16.55 51 VAL C O 1
ATOM 1308 N N . GLU C 1 55 ? 15.368 21.395 50.368 1.00 18.98 52 GLU C N 1
ATOM 1309 C CA . GLU C 1 55 ? 15.492 21.875 51.738 1.00 19.90 52 GLU C CA 1
ATOM 1310 C C . GLU C 1 55 ? 16.858 22.546 51.898 1.00 19.50 52 GLU C C 1
ATOM 1311 O O . GLU C 1 55 ? 17.884 21.936 51.648 1.00 20.90 52 GLU C O 1
ATOM 1317 N N . ILE C 1 56 ? 16.824 23.809 52.292 1.00 19.53 53 ILE C N 1
ATOM 1318 C CA . ILE C 1 56 ? 18.018 24.643 52.400 1.00 20.24 53 ILE C CA 1
ATOM 1319 C C . ILE C 1 56 ? 18.818 24.276 53.661 1.00 22.20 53 ILE C C 1
ATOM 1320 O O . ILE C 1 56 ? 18.265 24.096 54.743 1.00 22.02 53 ILE C O 1
ATOM 1325 N N . VAL C 1 57 ? 20.129 24.191 53.496 1.00 23.47 54 VAL C N 1
ATOM 1326 C CA . VAL C 1 57 ? 21.056 23.849 54.563 1.00 25.87 54 VAL C CA 1
ATOM 1327 C C . VAL C 1 57 ? 21.579 25.167 55.098 1.00 27.65 54 VAL C C 1
ATOM 1328 O O . VAL C 1 57 ? 22.030 25.997 54.314 1.00 28.00 54 VAL C O 1
ATOM 1332 N N . PRO C 1 58 ? 21.537 25.364 56.412 1.00 30.47 55 PRO C N 1
ATOM 1333 C CA . PRO C 1 58 ? 22.168 26.539 57.032 1.00 31.57 55 PRO C CA 1
ATOM 1334 C C . PRO C 1 58 ? 23.667 26.334 57.226 1.00 32.02 55 PRO C C 1
ATOM 1335 O O . PRO C 1 58 ? 24.403 26.149 56.251 1.00 33.51 55 PRO C O 1
ATOM 1339 N N . HIS D 1 3 ? 34.025 22.684 5.827 1.00 37.17 0 HIS D N 1
ATOM 1340 C CA . HIS D 1 3 ? 32.648 22.241 5.420 1.00 36.33 0 HIS D CA 1
ATOM 1341 C C . HIS D 1 3 ? 31.500 23.040 6.081 1.00 34.87 0 HIS D C 1
ATOM 1342 O O . HIS D 1 3 ? 30.407 22.494 6.326 1.00 36.24 0 HIS D O 1
ATOM 1349 N N . MET D 1 4 ? 31.762 24.308 6.381 1.00 32.94 1 MET D N 1
ATOM 1350 C CA . MET D 1 4 ? 30.726 25.313 6.603 1.00 30.91 1 MET D CA 1
ATOM 1351 C C . MET D 1 4 ? 30.404 25.888 5.215 1.00 29.31 1 MET D C 1
ATOM 1352 O O . MET D 1 4 ? 31.261 26.484 4.552 1.00 29.64 1 MET D O 1
ATOM 1357 N N . LEU D 1 5 ? 29.178 25.652 4.774 1.00 26.82 2 LEU D N 1
ATOM 1358 C CA . LEU D 1 5 ? 28.701 26.065 3.455 1.00 25.53 2 LEU D CA 1
ATOM 1359 C C . LEU D 1 5 ? 27.642 27.144 3.619 1.00 23.44 2 LEU D C 1
ATOM 1360 O O . LEU D 1 5 ? 26.972 27.229 4.660 1.00 23.19 2 LEU D O 1
ATOM 1365 N N . CYS D 1 6 ? 27.490 27.963 2.579 1.00 20.46 3 CYS D N 1
ATOM 1366 C CA . CYS D 1 6 ? 26.407 28.950 2.525 1.00 18.63 3 CYS D CA 1
ATOM 1367 C C . CYS D 1 6 ? 25.083 28.192 2.519 1.00 17.95 3 CYS D C 1
ATOM 1368 O O . CYS D 1 6 ? 24.931 27.208 1.805 1.00 18.15 3 CYS D O 1
ATOM 1371 N N . ALA D 1 7 ? 24.133 28.647 3.323 1.00 16.95 4 ALA D N 1
ATOM 1372 C CA . ALA D 1 7 ? 22.814 28.033 3.400 1.00 16.39 4 ALA D CA 1
ATOM 1373 C C . ALA D 1 7 ? 21.972 28.289 2.150 1.00 16.65 4 ALA D C 1
ATOM 1374 O O . ALA D 1 7 ? 20.945 27.633 1.956 1.00 18.51 4 ALA D O 1
ATOM 1376 N N . ILE D 1 8 ? 22.357 29.273 1.342 1.00 16.32 5 ILE D N 1
ATOM 1377 C CA . ILE D 1 8 ? 21.695 29.491 0.037 1.00 16.58 5 ILE D CA 1
ATOM 1378 C C . ILE D 1 8 ? 22.379 28.746 -1.124 1.00 17.41 5 ILE D C 1
ATOM 1379 O O . ILE D 1 8 ? 21.712 28.025 -1.864 1.00 18.58 5 ILE D O 1
ATOM 1384 N N . SER D 1 9 ? 23.691 28.898 -1.285 1.00 16.88 6 SER D N 1
ATOM 1385 C CA . SER D 1 9 ? 24.376 28.336 -2.434 1.00 17.70 6 SER D CA 1
ATOM 1386 C C . SER D 1 9 ? 24.809 26.901 -2.227 1.00 19.43 6 SER D C 1
ATOM 1387 O O . SER D 1 9 ? 24.948 26.162 -3.198 1.00 19.96 6 SER D O 1
ATOM 1390 N N . GLY D 1 10 ? 25.033 26.512 -0.975 1.00 19.98 7 GLY D N 1
ATOM 1391 C CA . GLY D 1 10 ? 25.607 25.209 -0.685 1.00 21.28 7 GLY D CA 1
ATOM 1392 C C . GLY D 1 10 ? 27.093 25.123 -0.991 1.00 22.18 7 GLY D C 1
ATOM 1393 O O . GLY D 1 10 ? 27.654 24.019 -1.020 1.00 23.35 7 GLY D O 1
ATOM 1394 N N . LYS D 1 11 ? 27.746 26.263 -1.199 1.00 23.22 8 LYS D N 1
ATOM 1395 C CA . LYS D 1 11 ? 29.180 26.325 -1.491 1.00 24.44 8 LYS D CA 1
ATOM 1396 C C . LYS D 1 11 ? 29.926 27.042 -0.373 1.00 24.63 8 LYS D C 1
ATOM 1397 O O . LYS D 1 11 ? 29.340 27.781 0.418 1.00 23.09 8 LYS D O 1
ATOM 1403 N N . VAL D 1 12 ? 31.232 26.811 -0.300 1.00 25.15 9 VAL D N 1
ATOM 1404 C CA . VAL D 1 12 ? 32.077 27.504 0.653 1.00 25.76 9 VAL D CA 1
ATOM 1405 C C . VAL D 1 12 ? 32.099 28.987 0.259 1.00 24.98 9 VAL D C 1
ATOM 1406 O O . VAL D 1 12 ? 32.450 29.332 -0.870 1.00 25.34 9 VAL D O 1
ATOM 1413 N N . PRO D 1 13 ? 31.665 29.877 1.148 1.00 23.61 10 PRO D N 1
ATOM 1414 C CA . PRO D 1 13 ? 31.672 31.303 0.810 1.00 23.43 10 PRO D CA 1
ATOM 1415 C C . PRO D 1 13 ? 33.080 31.870 0.696 1.00 24.06 10 PRO D C 1
ATOM 1416 O O . PRO D 1 13 ? 33.911 31.511 1.535 1.00 24.25 10 PRO D O 1
ATOM 1420 N N . ARG D 1 14 ? 33.327 32.721 -0.307 1.00 25.10 11 ARG D N 1
ATOM 1421 C CA . ARG D 1 14 ? 34.588 33.458 -0.394 1.00 25.48 11 ARG D CA 1
ATOM 1422 C C . ARG D 1 14 ? 34.586 34.552 0.671 1.00 24.06 11 ARG D C 1
ATOM 1423 O O . ARG D 1 14 ? 35.622 34.909 1.212 1.00 24.63 11 ARG D O 1
ATOM 1438 N N . ARG D 1 15 ? 33.401 35.091 0.956 1.00 22.28 12 ARG D N 1
ATOM 1439 C CA . ARG D 1 15 ? 33.252 36.182 1.919 1.00 20.92 12 ARG D CA 1
ATOM 1440 C C . ARG D 1 15 ? 32.106 35.829 2.879 1.00 19.75 12 ARG D C 1
ATOM 1441 O O . ARG D 1 15 ? 30.959 36.271 2.723 1.00 18.19 12 ARG D O 1
ATOM 1456 N N . PRO D 1 16 ? 32.408 35.005 3.867 1.00 18.33 13 PRO D N 1
ATOM 1457 C CA . PRO D 1 16 ? 31.358 34.507 4.749 1.00 17.50 13 PRO D CA 1
ATOM 1458 C C . PRO D 1 16 ? 30.815 35.552 5.694 1.00 17.10 13 PRO D C 1
ATOM 1459 O O . PRO D 1 16 ? 31.525 36.416 6.208 1.00 17.41 13 PRO D O 1
ATOM 1463 N N . VAL D 1 17 ? 29.499 35.464 5.899 1.00 15.05 14 VAL D N 1
ATOM 1464 C CA . VAL D 1 17 ? 28.828 36.283 6.876 1.00 16.08 14 VAL D CA 1
ATOM 1465 C C . VAL D 1 17 ? 27.902 35.422 7.706 1.00 15.35 14 VAL D C 1
ATOM 1466 O O . VAL D 1 17 ? 27.557 34.306 7.314 1.00 14.65 14 VAL D O 1
ATOM 1470 N N . LEU D 1 18 ? 27.503 35.953 8.858 1.00 14.92 15 LEU D N 1
ATOM 1471 C CA . LEU D 1 18 ? 26.608 35.246 9.768 1.00 15.04 15 LEU D CA 1
ATOM 1472 C C . LEU D 1 18 ? 25.372 36.092 10.050 1.00 14.98 15 LEU D C 1
ATOM 1473 O O . LEU D 1 18 ? 25.479 37.271 10.380 1.00 15.09 15 LEU D O 1
ATOM 1478 N N . SER D 1 19 ? 24.195 35.492 9.916 1.00 13.79 16 SER D N 1
ATOM 1479 C CA . SER D 1 19 ? 22.997 36.159 10.417 1.00 14.27 16 SER D CA 1
ATOM 1480 C C . SER D 1 19 ? 22.837 35.859 11.904 1.00 14.60 16 SER D C 1
ATOM 1481 O O . SER D 1 19 ? 22.870 34.715 12.300 1.00 14.67 16 SER D O 1
ATOM 1484 N N . PRO D 1 20 ? 22.636 36.878 12.734 1.00 14.99 17 PRO D N 1
ATOM 1485 C CA . PRO D 1 20 ? 22.377 36.638 14.161 1.00 15.83 17 PRO D CA 1
ATOM 1486 C C . PRO D 1 20 ? 21.038 35.987 14.453 1.00 15.91 17 PRO D C 1
ATOM 1487 O O . PRO D 1 20 ? 20.872 35.401 15.528 1.00 17.23 17 PRO D O 1
ATOM 1491 N N . LYS D 1 21 ? 20.098 36.067 13.513 1.00 15.60 18 LYS D N 1
ATOM 1492 C CA . LYS D 1 21 ? 18.785 35.449 13.700 1.00 16.07 18 LYS D CA 1
ATOM 1493 C C . LYS D 1 21 ? 18.834 33.927 13.539 1.00 15.78 18 LYS D C 1
ATOM 1494 O O . LYS D 1 21 ? 18.456 33.171 14.430 1.00 15.05 18 LYS D O 1
ATOM 1500 N N . SER D 1 22 ? 19.285 33.480 12.374 1.00 14.59 19 SER D N 1
ATOM 1501 C CA . SER D 1 22 ? 19.353 32.060 12.067 1.00 14.47 19 SER D CA 1
ATOM 1502 C C . SER D 1 22 ? 20.667 31.441 12.536 1.00 13.37 19 SER D C 1
ATOM 1503 O O . SER D 1 22 ? 20.806 30.241 12.487 1.00 13.60 19 SER D O 1
ATOM 1506 N N . ARG D 1 23 ? 21.613 32.273 12.958 1.00 13.36 20 ARG D N 1
ATOM 1507 C CA . ARG D 1 23 ? 22.940 31.805 13.410 1.00 13.13 20 ARG D CA 1
ATOM 1508 C C . ARG D 1 23 ? 23.572 30.926 12.329 1.00 13.33 20 ARG D C 1
ATOM 1509 O O . ARG D 1 23 ? 24.199 29.902 12.619 1.00 12.78 20 ARG D O 1
ATOM 1517 N N . THR D 1 24 ? 23.385 31.352 11.083 1.00 13.39 21 THR D N 1
ATOM 1518 C CA . THR D 1 24 ? 23.719 30.552 9.919 1.00 13.25 21 THR D CA 1
ATOM 1519 C C . THR D 1 24 ? 24.678 31.339 9.029 1.00 12.83 21 THR D C 1
ATOM 1520 O O . THR D 1 24 ? 24.603 32.553 8.941 1.00 13.46 21 THR D O 1
ATOM 1524 N N . ILE D 1 25 ? 25.585 30.605 8.390 1.00 13.33 22 ILE D N 1
ATOM 1525 C CA . ILE D 1 25 ? 26.570 31.153 7.459 1.00 13.86 22 ILE D CA 1
ATOM 1526 C C . ILE D 1 25 ? 26.001 31.311 6.067 1.00 14.32 22 ILE D C 1
ATOM 1527 O O . ILE D 1 25 ? 25.280 30.454 5.592 1.00 13.43 22 ILE D O 1
ATOM 1532 N N . PHE D 1 26 ? 26.337 32.429 5.435 1.00 14.28 23 PHE D N 1
ATOM 1533 C CA . PHE D 1 26 ? 25.963 32.696 4.058 1.00 13.83 23 PHE D CA 1
ATOM 1534 C C . PHE D 1 26 ? 27.112 33.348 3.304 1.00 14.28 23 PHE D C 1
ATOM 1535 O O . PHE D 1 26 ? 27.980 33.967 3.888 1.00 14.41 23 PHE D O 1
ATOM 1543 N N . GLU D 1 27 ? 27.045 33.295 1.988 1.00 14.42 24 GLU D N 1
ATOM 1544 C CA . GLU D 1 27 ? 27.798 34.211 1.136 1.00 14.88 24 GLU D CA 1
ATOM 1545 C C . GLU D 1 27 ? 27.308 35.615 1.362 1.00 15.10 24 GLU D C 1
ATOM 1546 O O . GLU D 1 27 ? 26.099 35.866 1.304 1.00 14.16 24 GLU D O 1
ATOM 1557 N N . LYS D 1 28 ? 28.218 36.556 1.576 1.00 15.83 25 LYS D N 1
ATOM 1558 C CA . LYS D 1 28 ? 27.850 37.944 1.824 1.00 16.08 25 LYS D CA 1
ATOM 1559 C C . LYS D 1 28 ? 26.863 38.505 0.794 1.00 16.29 25 LYS D C 1
ATOM 1560 O O . LYS D 1 28 ? 25.832 39.038 1.160 1.00 15.48 25 LYS D O 1
ATOM 1568 N N . SER D 1 29 ? 27.182 38.376 -0.487 1.00 15.97 26 SER D N 1
ATOM 1569 C CA . SER D 1 29 ? 26.350 38.984 -1.539 1.00 16.33 26 SER D CA 1
ATOM 1570 C C . SER D 1 29 ? 24.944 38.375 -1.571 1.00 15.53 26 SER D C 1
ATOM 1571 O O . SER D 1 29 ? 23.973 39.060 -1.876 1.00 15.89 26 SER D O 1
ATOM 1574 N N . LEU D 1 30 ? 24.842 37.077 -1.307 1.00 15.35 27 LEU D N 1
ATOM 1575 C CA . LEU D 1 30 ? 23.546 36.399 -1.335 1.00 14.31 27 LEU D CA 1
ATOM 1576 C C . LEU D 1 30 ? 22.648 36.816 -0.172 1.00 15.19 27 LEU D C 1
ATOM 1577 O O . LEU D 1 30 ? 21.468 37.085 -0.382 1.00 15.19 27 LEU D O 1
ATOM 1582 N N . LEU D 1 31 ? 23.172 36.871 1.047 1.00 14.96 28 LEU D N 1
ATOM 1583 C CA . LEU D 1 31 ? 22.346 37.281 2.169 1.00 14.88 28 LEU D CA 1
ATOM 1584 C C . LEU D 1 31 ? 21.968 38.746 2.024 1.00 15.50 28 LEU D C 1
ATOM 1585 O O . LEU D 1 31 ? 20.843 39.114 2.302 1.00 15.37 28 LEU D O 1
ATOM 1590 N N . GLU D 1 32 ? 22.888 39.569 1.564 1.00 16.29 29 GLU D N 1
ATOM 1591 C CA . GLU D 1 32 ? 22.598 40.986 1.386 1.00 17.25 29 GLU D CA 1
ATOM 1592 C C . GLU D 1 32 ? 21.487 41.183 0.378 1.00 18.25 29 GLU D C 1
ATOM 1593 O O . GLU D 1 32 ? 20.557 41.957 0.634 1.00 17.94 29 GLU D O 1
ATOM 1599 N N . GLN D 1 33 ? 21.538 40.448 -0.724 1.00 17.98 30 GLN D N 1
ATOM 1600 C CA . GLN D 1 33 ? 20.466 40.533 -1.719 1.00 18.96 30 GLN D CA 1
ATOM 1601 C C . GLN D 1 33 ? 19.132 40.021 -1.199 1.00 18.56 30 GLN D C 1
ATOM 1602 O O . GLN D 1 33 ? 18.091 40.620 -1.452 1.00 19.03 30 GLN D O 1
ATOM 1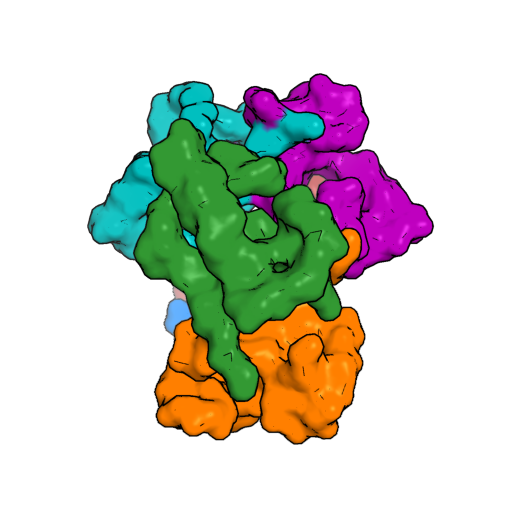608 N N . TYR D 1 34 ? 19.145 38.938 -0.446 1.00 17.32 31 TYR D N 1
ATOM 1609 C CA . TYR D 1 34 ? 17.927 38.401 0.142 1.00 16.42 31 TYR D CA 1
ATOM 1610 C C . TYR D 1 34 ? 17.294 39.429 1.076 1.00 16.96 31 TYR D C 1
ATOM 1611 O O . TYR D 1 34 ? 16.078 39.618 1.077 1.00 16.51 31 TYR D O 1
ATOM 1620 N N . VAL D 1 35 ? 18.125 40.070 1.885 1.00 16.83 32 VAL D N 1
ATOM 1621 C CA . VAL D 1 35 ? 17.648 41.062 2.845 1.00 17.46 32 VAL D CA 1
ATOM 1622 C C . VAL D 1 35 ? 17.124 42.310 2.126 1.00 18.60 32 VAL D C 1
ATOM 1623 O O . VAL D 1 35 ? 16.084 42.838 2.498 1.00 19.30 32 VAL D O 1
ATOM 1627 N N . LYS D 1 36 ? 17.812 42.763 1.087 1.00 20.00 33 LYS D N 1
ATOM 1628 C CA . LYS D 1 36 ? 17.303 43.904 0.292 1.00 21.38 33 LYS D CA 1
ATOM 1629 C C . LYS D 1 36 ? 15.901 43.628 -0.245 1.00 22.27 33 LYS D C 1
ATOM 1630 O O . LYS D 1 36 ? 15.019 44.508 -0.207 1.00 23.08 33 LYS D O 1
ATOM 1636 N N . ASP D 1 37 ? 15.675 42.401 -0.702 1.00 22.06 34 ASP D N 1
ATOM 1637 C CA . ASP D 1 37 ? 14.407 42.032 -1.325 1.00 22.28 34 ASP D CA 1
ATOM 1638 C C . ASP D 1 37 ? 13.264 41.885 -0.318 1.00 22.16 34 ASP D C 1
ATOM 1639 O O . ASP D 1 37 ? 12.160 42.367 -0.560 1.00 22.49 34 ASP D O 1
ATOM 1644 N N . THR D 1 38 ? 13.525 41.207 0.796 1.00 20.82 35 THR D N 1
ATOM 1645 C CA . THR D 1 38 ? 12.460 40.756 1.688 1.00 20.34 35 THR D CA 1
ATOM 1646 C C . THR D 1 38 ? 12.410 41.469 3.039 1.00 19.76 35 THR D C 1
ATOM 1647 O O . THR D 1 38 ? 11.382 41.416 3.701 1.00 20.89 35 THR D O 1
ATOM 1651 N N . GLY D 1 39 ? 13.532 42.036 3.476 1.00 18.80 36 GLY D N 1
ATOM 1652 C CA . GLY D 1 39 ? 13.673 42.610 4.808 1.00 17.29 36 GLY D CA 1
ATOM 1653 C C . GLY D 1 39 ? 13.828 41.591 5.939 1.00 16.67 36 GLY D C 1
ATOM 1654 O O . GLY D 1 39 ? 13.793 41.964 7.101 1.00 18.02 36 GLY D O 1
ATOM 1655 N N . ASN D 1 40 ? 14.023 40.333 5.582 1.00 16.09 37 ASN D N 1
ATOM 1656 C CA . ASN D 1 40 ? 14.002 39.213 6.515 1.00 15.55 37 ASN D CA 1
ATOM 1657 C C . ASN D 1 40 ? 15.230 38.283 6.427 1.00 15.38 37 ASN D C 1
ATOM 1658 O O . ASN D 1 40 ? 15.964 38.267 5.445 1.00 15.25 37 ASN D O 1
ATOM 1663 N N . ASP D 1 41 ? 15.421 37.504 7.479 1.00 14.92 38 ASP D N 1
ATOM 1664 C CA . ASP D 1 41 ? 16.319 36.368 7.481 1.00 14.75 38 ASP D CA 1
ATOM 1665 C C . ASP D 1 41 ? 15.659 35.236 6.675 1.00 15.11 38 ASP D C 1
ATOM 1666 O O . ASP D 1 41 ? 14.459 34.979 6.848 1.00 14.95 38 ASP D O 1
ATOM 1671 N N . PRO D 1 42 ? 16.408 34.571 5.795 1.00 15.21 39 PRO D N 1
ATOM 1672 C CA . PRO D 1 42 ? 15.809 33.546 4.922 1.00 15.66 39 PRO D CA 1
ATOM 1673 C C . PRO D 1 42 ? 15.386 32.274 5.624 1.00 16.67 39 PRO D C 1
ATOM 1674 O O . PRO D 1 42 ? 14.569 31.519 5.078 1.00 17.90 39 PRO D O 1
ATOM 1678 N N . ILE D 1 43 ? 15.948 31.996 6.787 1.00 16.56 40 ILE D N 1
ATOM 1679 C CA . ILE D 1 43 ? 15.626 30.763 7.501 1.00 17.33 40 ILE D CA 1
ATOM 1680 C C . ILE D 1 43 ? 14.473 30.970 8.494 1.00 16.83 40 ILE D C 1
ATOM 1681 O O . ILE D 1 43 ? 13.540 30.178 8.522 1.00 18.14 40 ILE D O 1
ATOM 1686 N N . THR D 1 44 ? 14.506 32.042 9.280 1.00 16.45 41 THR D N 1
ATOM 1687 C CA . THR D 1 44 ? 13.506 32.230 10.333 1.00 16.34 41 THR D CA 1
ATOM 1688 C C . THR D 1 44 ? 12.371 33.157 9.905 1.00 17.25 41 THR D C 1
ATOM 1689 O O . THR D 1 44 ? 11.353 33.245 10.593 1.00 17.27 41 THR D O 1
ATOM 1693 N N . ASN D 1 45 ? 12.583 33.888 8.810 1.00 17.19 42 ASN D N 1
ATOM 1694 C CA . ASN D 1 45 ? 11.653 34.917 8.295 1.00 17.77 42 ASN D CA 1
ATOM 1695 C C . ASN D 1 45 ? 11.483 36.144 9.202 1.00 17.33 42 ASN D C 1
ATOM 1696 O O . ASN D 1 45 ? 10.617 36.998 8.984 1.00 18.12 42 ASN D O 1
ATOM 1701 N N . GLU D 1 46 ? 12.355 36.282 10.195 1.00 15.64 43 GLU D N 1
ATOM 1702 C CA . GLU D 1 46 ? 12.330 37.452 11.077 1.00 16.44 43 GLU D CA 1
ATOM 1703 C C . GLU D 1 46 ? 12.935 38.667 10.402 1.00 16.85 43 GLU D C 1
ATOM 1704 O O . GLU D 1 46 ? 13.835 38.537 9.580 1.00 16.42 43 GLU D O 1
ATOM 1710 N N . PRO D 1 47 ? 12.489 39.872 10.746 1.00 17.55 44 PRO D N 1
ATOM 1711 C CA . PRO D 1 47 ? 13.117 41.078 10.206 1.00 18.41 44 PRO D CA 1
ATOM 1712 C C . PRO D 1 47 ? 14.601 41.136 10.493 1.00 18.39 44 PRO D C 1
ATOM 1713 O O . PRO D 1 47 ? 15.084 40.800 11.582 1.00 18.81 44 PRO D O 1
ATOM 1717 N N . LEU D 1 48 ? 15.325 41.550 9.473 1.00 17.79 45 LEU D N 1
ATOM 1718 C CA . LEU D 1 48 ? 16.768 41.601 9.506 1.00 18.20 45 LEU D CA 1
ATOM 1719 C C . LEU D 1 48 ? 17.190 42.793 8.697 1.00 18.09 45 LEU D C 1
ATOM 1720 O O . LEU D 1 48 ? 16.737 42.945 7.576 1.00 18.22 45 LEU D O 1
ATOM 1725 N N . SER D 1 49 ? 18.064 43.629 9.254 1.00 18.94 46 SER D N 1
ATOM 1726 C CA . SER D 1 49 ? 18.711 44.702 8.503 1.00 19.42 46 SER D CA 1
ATOM 1727 C C . SER D 1 49 ? 20.110 44.290 8.033 1.00 19.35 46 SER D C 1
ATOM 1728 O O . SER D 1 49 ? 20.769 43.423 8.633 1.00 18.34 46 SER D O 1
ATOM 1731 N N . ILE D 1 50 ? 20.584 44.934 6.973 1.00 19.12 47 ILE D N 1
ATOM 1732 C CA . ILE D 1 50 ? 21.900 44.654 6.407 1.00 21.05 47 ILE D CA 1
ATOM 1733 C C . ILE D 1 50 ? 22.955 44.898 7.467 1.00 20.11 47 ILE D C 1
ATOM 1734 O O . ILE D 1 50 ? 23.943 44.198 7.546 1.00 19.48 47 ILE D O 1
ATOM 1739 N N . GLU D 1 51 ? 22.744 45.913 8.299 1.00 19.68 48 GLU D N 1
ATOM 1740 C CA . GLU D 1 51 ? 23.767 46.300 9.261 1.00 20.26 48 GLU D CA 1
ATOM 1741 C C . GLU D 1 51 ? 23.929 45.287 10.406 1.00 20.20 48 GLU D C 1
ATOM 1742 O O . GLU D 1 51 ? 24.969 45.253 11.063 1.00 21.79 48 GLU D O 1
ATOM 1748 N N . GLU D 1 52 ? 22.923 44.450 10.628 1.00 19.69 49 GLU D N 1
ATOM 1749 C CA . GLU D 1 52 ? 23.010 43.383 11.626 1.00 19.93 49 GLU D CA 1
ATOM 1750 C C . GLU D 1 52 ? 23.826 42.189 11.199 1.00 19.48 49 GLU D C 1
ATOM 1751 O O . GLU D 1 52 ? 24.187 41.365 12.038 1.00 20.07 49 GLU D O 1
ATOM 1757 N N . ILE D 1 53 ? 24.042 42.050 9.898 1.00 18.69 50 ILE D N 1
ATOM 1758 C CA . ILE D 1 53 ? 24.791 40.920 9.372 1.00 18.88 50 ILE D CA 1
ATOM 1759 C C . ILE D 1 53 ? 26.225 41.021 9.905 1.00 18.33 50 ILE D C 1
ATOM 1760 O O . ILE D 1 53 ? 26.832 42.081 9.832 1.00 20.36 50 ILE D O 1
ATOM 1765 N N . VAL D 1 54 ? 26.747 39.929 10.450 1.00 17.97 51 VAL D N 1
ATOM 1766 C CA . VAL D 1 54 ? 28.116 39.923 10.958 1.00 17.86 51 VAL D CA 1
ATOM 1767 C C . VAL D 1 54 ? 29.076 39.466 9.863 1.00 17.77 51 VAL D C 1
ATOM 1768 O O . VAL D 1 54 ? 29.030 38.321 9.406 1.00 17.18 51 VAL D O 1
ATOM 1772 N N . GLU D 1 55 ? 29.948 40.377 9.438 1.00 18.82 52 GLU D N 1
ATOM 1773 C CA . GLU D 1 55 ? 30.996 40.053 8.478 1.00 20.00 52 GLU D CA 1
ATOM 1774 C C . GLU D 1 55 ? 32.151 39.405 9.219 1.00 19.46 52 GLU D C 1
ATOM 1775 O O . GLU D 1 55 ? 32.696 40.016 10.119 1.00 19.78 52 GLU D O 1
ATOM 1781 N N . ILE D 1 56 ? 32.490 38.181 8.846 1.00 18.26 53 ILE D N 1
ATOM 1782 C CA . ILE D 1 56 ? 33.486 37.389 9.553 1.00 18.27 53 ILE D CA 1
ATOM 1783 C C . ILE D 1 56 ? 34.872 37.807 9.072 1.00 19.36 53 ILE D C 1
ATOM 1784 O O . ILE D 1 56 ? 35.119 37.969 7.875 1.00 19.09 53 ILE D O 1
ATOM 1789 N N . VAL D 1 57 ? 35.780 37.959 10.032 1.00 20.43 54 VAL D N 1
ATOM 1790 C CA . VAL D 1 57 ? 37.135 38.394 9.754 1.00 22.53 54 VAL D CA 1
ATOM 1791 C C . VAL D 1 57 ? 37.902 37.172 9.292 1.00 24.42 54 VAL D C 1
ATOM 1792 O O . VAL D 1 57 ? 37.859 36.159 9.972 1.00 24.28 54 VAL D O 1
ATOM 1796 N N . PRO D 1 58 ? 38.599 37.248 8.154 1.00 27.11 55 PRO D N 1
ATOM 1797 C CA . PRO D 1 58 ? 39.274 36.069 7.591 1.00 28.77 55 PRO D CA 1
ATOM 1798 C C . PRO D 1 58 ? 40.301 35.484 8.550 1.00 29.40 55 PRO D C 1
ATOM 1799 O O . PRO D 1 58 ? 40.950 36.283 9.222 1.00 31.00 55 PRO D O 1
ATOM 1803 N N . GLY E 1 1 ? -5.342 30.221 34.672 1.00 21.05 -2 GLY E N 1
ATOM 1804 C CA . GLY E 1 1 ? -4.318 30.830 33.778 1.00 20.00 -2 GLY E CA 1
ATOM 1805 C C . GLY E 1 1 ? -4.530 30.385 32.353 1.00 19.32 -2 GLY E C 1
ATOM 1806 O O . GLY E 1 1 ? -5.197 29.396 32.097 1.00 20.56 -2 GLY E O 1
ATOM 1807 N N . SER E 1 2 ? -3.968 31.131 31.410 1.00 18.15 -1 SER E N 1
ATOM 1808 C CA . SER E 1 2 ? -4.180 30.853 29.982 1.00 17.80 -1 SER E CA 1
ATOM 1809 C C . SER E 1 2 ? -2.875 30.911 29.216 1.00 16.81 -1 SER E C 1
ATOM 1810 O O . SER E 1 2 ? -2.029 31.769 29.467 1.00 19.00 -1 SER E O 1
ATOM 1813 N N . HIS E 1 3 ? -2.732 30.036 28.242 1.00 15.68 0 HIS E N 1
ATOM 1814 C CA . HIS E 1 3 ? -1.575 30.058 27.348 1.00 14.54 0 HIS E CA 1
ATOM 1815 C C . HIS E 1 3 ? -1.808 30.908 26.112 1.00 15.12 0 HIS E C 1
ATOM 1816 O O . HIS E 1 3 ? -2.950 31.166 25.707 1.00 14.27 0 HIS E O 1
ATOM 1823 N N . MET E 1 4 ? -0.700 31.323 25.511 1.00 13.63 1 MET E N 1
ATOM 1824 C CA . MET E 1 4 ? -0.636 32.056 24.221 1.00 13.93 1 MET E CA 1
ATOM 1825 C C . MET E 1 4 ? -0.923 33.540 24.302 1.00 14.57 1 MET E C 1
ATOM 1826 O O . MET E 1 4 ? -0.919 34.195 23.261 1.00 16.35 1 MET E O 1
ATOM 1831 N N . LEU E 1 5 ? -1.239 34.027 25.488 1.00 13.78 2 LEU E N 1
ATOM 1832 C CA . LEU E 1 5 ? -1.537 35.448 25.688 1.00 13.24 2 LEU E CA 1
ATOM 1833 C C . LEU E 1 5 ? -0.349 36.193 26.233 1.00 12.90 2 LEU E C 1
ATOM 1834 O O . LEU E 1 5 ? 0.386 35.692 27.101 1.00 14.43 2 LEU E O 1
ATOM 1839 N N . CYS E 1 6 ? -0.182 37.427 25.793 1.00 12.37 3 CYS E N 1
ATOM 1840 C CA . CYS E 1 6 ? 0.774 38.317 26.416 1.00 11.60 3 CYS E CA 1
ATOM 1841 C C . CYS E 1 6 ? 0.321 38.538 27.856 1.00 12.02 3 CYS E C 1
ATOM 1842 O O . CYS E 1 6 ? -0.852 38.884 28.120 1.00 13.06 3 CYS E O 1
ATOM 1845 N N . ALA E 1 7 ? 1.233 38.373 28.802 1.00 12.43 4 ALA E N 1
ATOM 1846 C CA . ALA E 1 7 ? 0.909 38.576 30.214 1.00 13.53 4 ALA E CA 1
ATOM 1847 C C . ALA E 1 7 ? 0.711 40.043 30.590 1.00 15.07 4 ALA E C 1
ATOM 1848 O O . ALA E 1 7 ? 0.192 40.324 31.677 1.00 18.95 4 ALA E O 1
ATOM 1850 N N . ILE E 1 8 ? 1.068 40.964 29.708 1.00 13.96 5 ILE E N 1
ATOM 1851 C CA . ILE E 1 8 ? 0.794 42.396 29.947 1.00 14.28 5 ILE E CA 1
ATOM 1852 C C . ILE E 1 8 ? -0.517 42.781 29.296 1.00 14.41 5 ILE E C 1
ATOM 1853 O O . ILE E 1 8 ? -1.415 43.293 29.977 1.00 17.14 5 ILE E O 1
ATOM 1858 N N . SER E 1 9 ? -0.664 42.514 28.008 1.00 14.26 6 SER E N 1
ATOM 1859 C CA . SER E 1 9 ? -1.831 42.994 27.250 1.00 14.31 6 SER E CA 1
ATOM 1860 C C . SER E 1 9 ? -3.043 42.077 27.228 1.00 14.69 6 SER E C 1
ATOM 1861 O O . SER E 1 9 ? -4.149 42.557 26.893 1.00 14.81 6 SER E O 1
ATOM 1864 N N . GLY E 1 10 ? -2.884 40.794 27.549 1.00 14.33 7 GLY E N 1
ATOM 1865 C CA . GLY E 1 10 ? -4.003 39.871 27.531 1.00 14.58 7 GLY E CA 1
ATOM 1866 C C . GLY E 1 10 ? -4.367 39.370 26.143 1.00 14.58 7 GLY E C 1
ATOM 1867 O O . GLY E 1 10 ? -5.372 38.673 25.970 1.00 17.81 7 GLY E O 1
ATOM 1868 N N . LYS E 1 11 ? -3.581 39.708 25.140 1.00 13.36 8 LYS E N 1
ATOM 1869 C CA . LYS E 1 11 ? -3.876 39.378 23.743 1.00 13.85 8 LYS E CA 1
ATOM 1870 C C . LYS E 1 11 ? -2.902 38.362 23.217 1.00 12.86 8 LYS E C 1
ATOM 1871 O O . LYS E 1 11 ? -1.746 38.347 23.624 1.00 13.49 8 LYS E O 1
ATOM 1877 N N . VAL E 1 12 ? -3.318 37.591 22.226 1.00 12.85 9 VAL E N 1
ATOM 1878 C CA . VAL E 1 12 ? -2.349 36.815 21.454 1.00 13.18 9 VAL E CA 1
ATOM 1879 C C . VAL E 1 12 ? -1.380 37.799 20.798 1.00 13.25 9 VAL E C 1
ATOM 1880 O O . VAL E 1 12 ? -1.813 38.713 20.143 1.00 13.91 9 VAL E O 1
ATOM 1884 N N . PRO E 1 13 ? -0.071 37.689 21.029 1.00 12.29 10 PRO E N 1
ATOM 1885 C CA . PRO E 1 13 ? 0.843 38.707 20.506 1.00 13.29 10 PRO E CA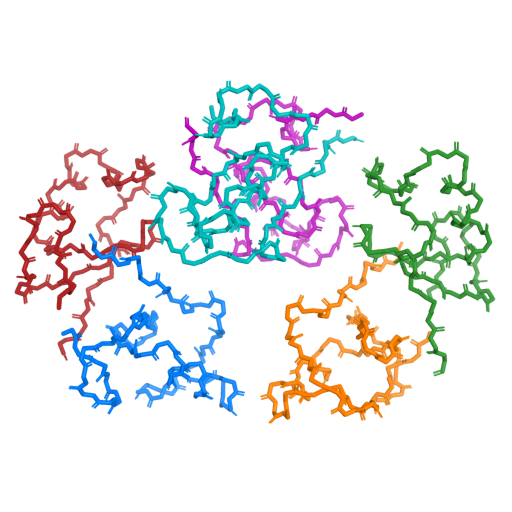 1
ATOM 1886 C C . PRO E 1 13 ? 1.033 38.724 19.010 1.00 13.20 10 PRO E C 1
ATOM 1887 O O . PRO E 1 13 ? 0.889 37.699 18.328 1.00 14.57 10 PRO E O 1
ATOM 1891 N N . ARG E 1 14 ? 1.370 39.904 18.500 1.00 13.53 11 ARG E N 1
ATOM 1892 C CA . ARG E 1 14 ? 1.845 40.047 17.134 1.00 14.85 11 ARG E CA 1
ATOM 1893 C C . ARG E 1 14 ? 3.255 39.456 17.023 1.00 14.43 11 ARG E C 1
ATOM 1894 O O . ARG E 1 14 ? 3.572 38.749 16.053 1.00 14.90 11 ARG E O 1
ATOM 1902 N N . ARG E 1 15 ? 4.098 39.755 18.011 1.00 13.74 12 ARG E N 1
ATOM 1903 C CA . ARG E 1 15 ? 5.474 39.297 18.032 1.00 14.18 12 ARG E CA 1
ATOM 1904 C C . ARG E 1 15 ? 5.752 38.697 19.414 1.00 13.21 12 ARG E C 1
ATOM 1905 O O . ARG E 1 15 ? 6.223 39.379 20.313 1.00 12.17 12 ARG E O 1
ATOM 1920 N N . PRO E 1 16 ? 5.461 37.417 19.606 1.00 11.78 13 PRO E N 1
ATOM 1921 C CA . PRO E 1 16 ? 5.627 36.788 20.917 1.00 11.53 13 PRO E CA 1
ATOM 1922 C C . PRO E 1 16 ? 7.076 36.624 21.290 1.00 11.29 13 PRO E C 1
ATOM 1923 O O . PRO E 1 16 ? 7.912 36.308 20.412 1.00 11.83 13 PRO E O 1
ATOM 1927 N N . VAL E 1 17 ? 7.351 36.837 22.564 1.00 11.32 14 VAL E N 1
ATOM 1928 C CA . VAL E 1 17 ? 8.653 36.604 23.167 1.00 11.67 14 VAL E CA 1
ATOM 1929 C C . VAL E 1 17 ? 8.460 35.906 24.502 1.00 12.06 14 VAL E C 1
ATOM 1930 O O . VAL E 1 17 ? 7.364 35.880 25.069 1.00 11.20 14 VAL E O 1
ATOM 1934 N N . LEU E 1 18 ? 9.546 35.357 25.025 1.00 11.75 15 LEU E N 1
ATOM 1935 C CA . LEU E 1 18 ? 9.521 34.671 26.304 1.00 12.85 15 LEU E CA 1
ATOM 1936 C C . LEU E 1 18 ? 10.524 35.321 27.226 1.00 12.98 15 LEU E C 1
ATOM 1937 O O . LEU E 1 18 ? 11.681 35.542 26.858 1.00 13.00 15 LEU E O 1
ATOM 1942 N N . SER E 1 19 ? 10.088 35.692 28.418 1.00 12.23 16 SER E N 1
ATOM 1943 C CA . SER E 1 19 ? 11.052 36.063 29.466 1.00 13.00 16 SER E CA 1
ATOM 1944 C C . SER E 1 19 ? 11.633 34.801 30.086 1.00 13.93 16 SER E C 1
ATOM 1945 O O . SER E 1 19 ? 10.871 33.944 30.515 1.00 13.66 16 SER E O 1
ATOM 1948 N N . PRO E 1 20 ? 12.948 34.718 30.253 1.00 13.72 17 PRO E N 1
ATOM 1949 C CA . PRO E 1 20 ? 13.534 33.537 30.905 1.00 14.98 17 PRO E CA 1
ATOM 1950 C C . PRO E 1 20 ? 13.327 33.541 32.424 1.00 15.24 17 PRO E C 1
ATOM 1951 O O . PRO E 1 20 ? 13.559 32.493 33.050 1.00 16.93 17 PRO E O 1
ATOM 1955 N N . LYS E 1 21 ? 12.918 34.676 33.003 1.00 14.90 18 LYS E N 1
ATOM 1956 C CA . LYS E 1 21 ? 12.715 34.833 34.447 1.00 15.50 18 LYS E CA 1
ATOM 1957 C C . LYS E 1 21 ? 11.349 34.271 34.830 1.00 15.09 18 LYS E C 1
ATOM 1958 O O . LYS E 1 21 ? 11.239 33.335 35.630 1.00 15.62 18 LYS E O 1
ATOM 1966 N N . SER E 1 22 ? 10.297 34.830 34.239 1.00 13.94 19 SER E N 1
ATOM 1967 C CA . SER E 1 22 ? 8.934 34.386 34.528 1.00 13.14 19 SER E CA 1
ATOM 1968 C C . SER E 1 22 ? 8.490 33.215 33.631 1.00 13.21 19 SER E C 1
ATOM 1969 O O . SER E 1 22 ? 7.450 32.598 33.872 1.00 13.70 19 SER E O 1
ATOM 1972 N N . ARG E 1 23 ? 9.287 32.922 32.613 1.00 13.03 20 ARG E N 1
ATOM 1973 C CA . ARG E 1 23 ? 8.999 31.847 31.668 1.00 13.10 20 ARG E CA 1
ATOM 1974 C C . ARG E 1 23 ? 7.615 32.005 31.080 1.00 12.99 20 ARG E C 1
ATOM 1975 O O . ARG E 1 23 ? 6.961 31.016 30.745 1.00 12.01 20 ARG E O 1
ATOM 1983 N N . THR E 1 24 ? 7.224 33.274 30.889 1.00 12.02 21 THR E N 1
ATOM 1984 C CA . THR E 1 24 ? 5.895 33.634 30.411 1.00 12.31 21 THR E CA 1
ATOM 1985 C C . THR E 1 24 ? 5.991 34.368 29.075 1.00 11.86 21 THR E C 1
ATOM 1986 O O . THR E 1 24 ? 6.999 35.032 28.780 1.00 12.40 21 THR E O 1
ATOM 1990 N N . ILE E 1 25 ? 4.926 34.219 28.290 1.00 11.44 22 ILE E N 1
ATOM 1991 C CA . ILE E 1 25 ? 4.799 34.885 26.993 1.00 11.80 22 ILE E CA 1
ATOM 1992 C C . ILE E 1 25 ? 4.403 36.345 27.139 1.00 10.62 22 ILE E C 1
ATOM 1993 O O . ILE E 1 25 ? 3.563 36.693 27.984 1.00 10.35 22 ILE E O 1
ATOM 1998 N N . PHE E 1 26 ? 5.039 37.179 26.315 1.00 10.47 23 PHE E N 1
ATOM 1999 C CA . PHE E 1 26 ? 4.732 38.601 26.190 1.00 10.60 23 PHE E CA 1
ATOM 2000 C C . PHE E 1 26 ? 4.762 39.059 24.748 1.00 11.24 23 PHE E C 1
ATOM 2001 O O . PHE E 1 26 ? 5.395 38.462 23.883 1.00 10.68 23 PHE E O 1
ATOM 2009 N N . GLU E 1 27 ? 4.131 40.180 24.494 1.00 10.96 24 GLU E N 1
ATOM 2010 C CA . GLU E 1 27 ? 4.337 40.939 23.280 1.00 11.30 24 GLU E CA 1
ATOM 2011 C C . GLU E 1 27 ? 5.700 41.592 23.339 1.00 11.73 24 GLU E C 1
ATOM 2012 O O . GLU E 1 27 ? 6.001 42.251 24.322 1.00 11.61 24 GLU E O 1
ATOM 2018 N N . LYS E 1 28 ? 6.506 41.443 22.293 1.00 12.18 25 LYS E N 1
ATOM 2019 C CA . LYS E 1 28 ? 7.864 42.024 22.262 1.00 11.80 25 LYS E CA 1
ATOM 2020 C C . LYS E 1 28 ? 7.917 43.491 22.737 1.00 12.28 25 LYS E C 1
ATOM 2021 O O . LYS E 1 28 ? 8.677 43.823 23.633 1.00 12.62 25 LYS E O 1
ATOM 2027 N N . SER E 1 29 ? 7.117 44.353 22.122 1.00 12.58 26 SER E N 1
ATOM 2028 C CA . SER E 1 29 ? 7.221 45.765 22.403 1.00 13.28 26 SER E CA 1
ATOM 2029 C C . SER E 1 29 ? 6.845 46.081 23.844 1.00 13.68 26 SER E C 1
ATOM 2030 O O . SER E 1 29 ? 7.447 46.966 24.464 1.00 13.89 26 SER E O 1
ATOM 2033 N N . LEU E 1 30 ? 5.878 45.360 24.398 1.00 12.85 27 LEU E N 1
ATOM 2034 C CA . LEU E 1 30 ? 5.413 45.655 25.741 1.00 13.83 27 LEU E CA 1
ATOM 2035 C C . LEU E 1 30 ? 6.394 45.128 26.789 1.00 14.03 27 LEU E C 1
ATOM 2036 O O . LEU E 1 30 ? 6.614 45.782 27.805 1.00 14.48 27 LEU E O 1
ATOM 2041 N N . LEU E 1 31 ? 7.003 43.953 26.578 1.00 13.04 28 LEU E N 1
ATOM 2042 C CA . LEU E 1 31 ? 7.971 43.493 27.555 1.00 13.98 28 LEU E CA 1
ATOM 2043 C C . LEU E 1 31 ? 9.210 44.378 27.477 1.00 14.07 28 LEU E C 1
ATOM 2044 O O . LEU E 1 31 ? 9.782 44.704 28.519 1.00 14.26 28 LEU E O 1
ATOM 2049 N N . GLU E 1 32 ? 9.620 44.756 26.270 1.00 13.85 29 GLU E N 1
ATOM 2050 C CA . GLU E 1 32 ? 10.786 45.653 26.143 1.00 14.50 29 GLU E CA 1
ATOM 2051 C C . GLU E 1 32 ? 10.495 46.956 26.843 1.00 15.20 29 GLU E C 1
ATOM 2052 O O . GLU E 1 32 ? 11.360 47.461 27.541 1.00 14.89 29 GLU E O 1
ATOM 2058 N N . GLN E 1 33 ? 9.277 47.479 26.716 1.00 13.80 30 GLN E N 1
ATOM 2059 C CA . GLN E 1 33 ? 8.928 48.733 27.391 1.00 14.70 30 GLN E CA 1
ATOM 2060 C C . GLN E 1 33 ? 8.982 48.589 28.876 1.00 15.31 30 GLN E C 1
ATOM 2061 O O . GLN E 1 33 ? 9.494 49.466 29.567 1.00 15.92 30 GLN E O 1
ATOM 2067 N N . TYR E 1 34 ? 8.492 47.467 29.391 1.00 14.82 31 TYR E N 1
ATOM 2068 C CA . TYR E 1 34 ? 8.495 47.218 30.817 1.00 14.68 31 TYR E CA 1
ATOM 2069 C C . TYR E 1 34 ? 9.923 47.176 31.343 1.00 15.18 31 TYR E C 1
ATOM 2070 O O . TYR E 1 34 ? 10.204 47.779 32.403 1.00 15.67 31 TYR E O 1
ATOM 2079 N N . VAL E 1 35 ? 10.823 46.533 30.599 1.00 14.48 32 VAL E N 1
ATOM 2080 C CA . VAL E 1 35 ? 12.238 46.426 30.979 1.00 15.63 32 VAL E CA 1
ATOM 2081 C C . VAL E 1 35 ? 12.903 47.810 30.954 1.00 16.88 32 VAL E C 1
ATOM 2082 O O . VAL E 1 35 ? 13.578 48.194 31.916 1.00 18.22 32 VAL E O 1
ATOM 2086 N N . LYS E 1 36 ? 12.681 48.565 29.888 1.00 17.12 33 LYS E N 1
ATOM 2087 C CA . LYS E 1 36 ? 13.222 49.923 29.806 1.00 17.54 33 LYS E CA 1
ATOM 2088 C C . LYS E 1 36 ? 12.771 50.769 30.981 1.00 18.59 33 LYS E C 1
ATOM 2089 O O . LYS E 1 36 ? 13.586 51.520 31.546 1.00 19.41 33 LYS E O 1
ATOM 2095 N N . ASP E 1 37 ? 11.505 50.655 31.359 1.00 18.53 34 ASP E N 1
ATOM 2096 C CA . ASP E 1 37 ? 10.921 51.495 32.413 1.00 19.55 34 ASP E CA 1
ATOM 2097 C C . ASP E 1 37 ? 11.330 51.083 33.815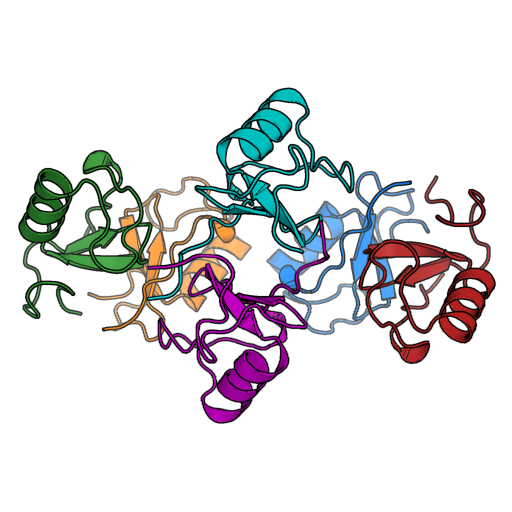 1.00 21.07 34 ASP E C 1
ATOM 2098 O O . ASP E 1 37 ? 11.494 51.945 34.684 1.00 22.72 34 ASP E O 1
ATOM 2103 N N . THR E 1 38 ? 11.419 49.782 34.080 1.00 20.46 35 THR E N 1
ATOM 2104 C CA . THR E 1 38 ? 11.604 49.280 35.455 1.00 19.83 35 THR E CA 1
ATOM 2105 C C . THR E 1 38 ? 12.889 48.509 35.691 1.00 19.09 35 THR E C 1
ATOM 2106 O O . THR E 1 38 ? 13.295 48.317 36.845 1.00 21.49 35 THR E O 1
ATOM 2110 N N . GLY E 1 39 ? 13.520 48.029 34.628 1.00 18.92 36 GLY E N 1
ATOM 2111 C CA . GLY E 1 39 ? 14.663 47.143 34.710 1.00 18.27 36 GLY E CA 1
ATOM 2112 C C . GLY E 1 39 ? 14.378 45.688 35.068 1.00 17.90 36 GLY E C 1
ATOM 2113 O O . GLY E 1 39 ? 15.322 44.905 35.194 1.00 18.46 36 GLY E O 1
ATOM 2114 N N . ASN E 1 40 ? 13.100 45.321 35.184 1.00 17.08 37 ASN E N 1
ATOM 2115 C CA . ASN E 1 40 ? 12.702 44.044 35.793 1.00 16.99 37 ASN E CA 1
ATOM 2116 C C . ASN E 1 40 ? 11.794 43.214 34.884 1.00 15.98 37 ASN E C 1
ATOM 2117 O O . ASN E 1 40 ? 11.242 43.696 33.903 1.00 15.17 37 ASN E O 1
ATOM 2122 N N . ASP E 1 41 ? 11.603 41.960 35.286 1.00 14.61 38 ASP E N 1
ATOM 2123 C CA . ASP E 1 41 ? 10.538 41.137 34.758 1.00 14.23 38 ASP E CA 1
ATOM 2124 C C . ASP E 1 41 ? 9.256 41.505 35.493 1.00 14.79 38 ASP E C 1
ATOM 2125 O O . ASP E 1 41 ? 9.284 41.700 36.714 1.00 14.80 38 ASP E O 1
ATOM 2130 N N . PRO E 1 42 ? 8.139 41.668 34.787 1.00 14.61 39 PRO E N 1
ATOM 2131 C CA . PRO E 1 42 ? 6.919 42.165 35.451 1.00 14.08 39 PRO E CA 1
ATOM 2132 C C . PRO E 1 42 ? 6.228 41.209 36.408 1.00 15.41 39 PRO E C 1
ATOM 2133 O O . PRO E 1 42 ? 5.382 41.651 37.198 1.00 17.00 39 PRO E O 1
ATOM 2137 N N . ILE E 1 43 ? 6.564 39.930 36.350 1.00 15.24 40 ILE E N 1
ATOM 2138 C CA . ILE E 1 43 ? 5.916 38.925 37.187 1.00 16.24 40 ILE E CA 1
ATOM 2139 C C . ILE E 1 43 ? 6.763 38.586 38.401 1.00 16.73 40 ILE E C 1
ATOM 2140 O O . ILE E 1 43 ? 6.249 38.524 39.522 1.00 18.18 40 ILE E O 1
ATOM 2145 N N . THR E 1 44 ? 8.058 38.367 38.194 1.00 16.40 41 THR E N 1
ATOM 2146 C CA . THR E 1 44 ? 8.934 38.007 39.313 1.00 17.24 41 THR E CA 1
ATOM 2147 C C . THR E 1 44 ? 9.584 39.210 39.941 1.00 18.19 41 THR E C 1
ATOM 2148 O O . THR E 1 44 ? 10.140 39.073 41.014 1.00 17.92 41 THR E O 1
ATOM 2152 N N . ASN E 1 45 ? 9.582 40.347 39.242 1.00 18.32 42 ASN E N 1
ATOM 2153 C CA . ASN E 1 45 ? 10.235 41.581 39.697 1.00 19.32 42 ASN E CA 1
ATOM 2154 C C . ASN E 1 45 ? 11.768 41.473 39.779 1.00 19.28 42 ASN E C 1
ATOM 2155 O O . ASN E 1 45 ? 12.418 42.381 40.281 1.00 21.04 42 ASN E O 1
ATOM 2160 N N . GLU E 1 46 ? 12.354 40.402 39.249 1.00 18.38 43 GLU E N 1
ATOM 2161 C CA . GLU E 1 46 ? 13.805 40.270 39.159 1.00 18.99 43 GLU E CA 1
ATOM 2162 C C . GLU E 1 46 ? 14.380 41.154 38.054 1.00 19.10 43 GLU E C 1
ATOM 2163 O O . GLU E 1 46 ? 13.764 41.340 37.016 1.00 18.95 43 GLU E O 1
ATOM 2169 N N . PRO E 1 47 ? 15.589 41.658 38.218 1.00 19.29 44 PRO E N 1
ATOM 2170 C CA . PRO E 1 47 ? 16.224 42.356 37.103 1.00 19.14 44 PRO E CA 1
ATOM 2171 C C . PRO E 1 47 ? 16.264 41.526 35.808 1.00 19.27 44 PRO E C 1
ATOM 2172 O O . PRO E 1 47 ? 16.498 40.328 35.829 1.00 19.44 44 PRO E O 1
ATOM 2176 N N . LEU E 1 48 ? 15.962 42.171 34.688 1.00 18.87 45 LEU E N 1
ATOM 2177 C CA . LEU E 1 48 ? 15.941 41.515 33.400 1.00 17.90 45 LEU E CA 1
ATOM 2178 C C . LEU E 1 48 ? 16.530 42.474 32.372 1.00 18.37 45 LEU E C 1
ATOM 2179 O O . LEU E 1 48 ? 16.210 43.650 32.384 1.00 17.95 45 LEU E O 1
ATOM 2184 N N . SER E 1 49 ? 17.402 41.965 31.517 1.00 18.23 46 SER E N 1
ATOM 2185 C CA . SER E 1 49 ? 17.939 42.744 30.404 1.00 19.86 46 SER E CA 1
ATOM 2186 C C . SER E 1 49 ? 17.247 42.365 29.117 1.00 18.88 46 SER E C 1
ATOM 2187 O O . SER E 1 49 ? 16.820 41.234 28.949 1.00 17.59 46 SER E O 1
ATOM 2192 N N . ILE E 1 50 ? 17.154 43.301 28.177 1.00 19.12 47 ILE E N 1
ATOM 2193 C CA . ILE E 1 50 ? 16.475 43.005 26.923 1.00 19.83 47 ILE E CA 1
ATOM 2194 C C . ILE E 1 50 ? 17.194 41.897 26.149 1.00 19.89 47 ILE E C 1
ATOM 2195 O O . ILE E 1 50 ? 16.561 41.072 25.533 1.00 19.54 47 ILE E O 1
ATOM 2200 N N . GLU E 1 51 ? 18.516 41.809 26.266 1.00 20.50 48 GLU E N 1
ATOM 2201 C CA . GLU E 1 51 ? 19.265 40.771 25.563 1.00 21.64 48 GLU E CA 1
ATOM 2202 C C . GLU E 1 51 ? 18.944 39.348 26.060 1.00 20.09 48 GLU E C 1
ATOM 2203 O O . GLU E 1 51 ? 19.204 38.395 25.353 1.00 21.56 48 GLU E O 1
ATOM 2214 N N . GLU E 1 52 ? 18.374 39.223 27.259 1.00 18.82 49 GLU E N 1
ATOM 2215 C CA . GLU E 1 52 ? 17.989 37.919 27.820 1.00 18.01 49 GLU E CA 1
ATOM 2216 C C . GLU E 1 52 ? 16.638 37.437 27.313 1.00 16.69 49 GLU E C 1
ATOM 2217 O O . GLU E 1 52 ? 16.339 36.275 27.427 1.00 16.50 49 GLU E O 1
ATOM 2223 N N . ILE E 1 53 ? 15.840 38.324 26.732 1.00 15.82 50 ILE E N 1
ATOM 2224 C CA . ILE E 1 53 ? 14.538 37.915 26.211 1.00 14.70 50 ILE E CA 1
ATOM 2225 C C . ILE E 1 53 ? 14.782 36.951 25.042 1.00 15.15 50 ILE E C 1
ATOM 2226 O O . ILE E 1 53 ? 15.718 37.108 24.249 1.00 15.34 50 ILE E O 1
ATOM 2231 N N . VAL E 1 54 ? 13.954 35.935 24.926 1.00 13.91 51 VAL E N 1
ATOM 2232 C CA . VAL E 1 54 ? 14.023 35.016 23.816 1.00 13.49 51 VAL E CA 1
ATOM 2233 C C . VAL E 1 54 ? 12.867 35.304 22.880 1.00 13.53 51 VAL E C 1
ATOM 2234 O O . VAL E 1 54 ? 11.700 35.138 23.227 1.00 13.24 51 VAL E O 1
ATOM 2238 N N . GLU E 1 55 ? 13.182 35.707 21.659 1.00 13.18 52 GLU E N 1
ATOM 2239 C CA . GLU E 1 55 ? 12.165 35.965 20.652 1.00 13.80 52 GLU E CA 1
ATOM 2240 C C . GLU E 1 55 ? 11.708 34.679 19.990 1.00 13.31 52 GLU E C 1
ATOM 2241 O O . GLU E 1 55 ? 12.546 33.814 19.685 1.00 12.86 52 GLU E O 1
ATOM 2247 N N . ILE E 1 56 ? 10.406 34.514 19.803 1.00 13.88 53 ILE E N 1
ATOM 2248 C CA . ILE E 1 56 ? 9.868 33.275 19.272 1.00 14.93 53 ILE E CA 1
ATOM 2249 C C . ILE E 1 56 ? 9.707 33.338 17.762 1.00 15.67 53 ILE E C 1
ATOM 2250 O O . ILE E 1 56 ? 9.168 34.296 17.195 1.00 15.10 53 ILE E O 1
ATOM 2255 N N . VAL E 1 57 ? 10.226 32.295 17.102 1.00 16.55 54 VAL E N 1
ATOM 2256 C CA . VAL E 1 57 ? 10.036 32.080 15.692 1.00 18.51 54 VAL E CA 1
ATOM 2257 C C . VAL E 1 57 ? 8.732 31.289 15.504 1.00 20.44 54 VAL E C 1
ATOM 2258 O O . VAL E 1 57 ? 8.550 30.220 16.101 1.00 20.89 54 VAL E O 1
ATOM 2262 N N . PRO E 1 58 ? 7.856 31.772 14.640 1.00 22.97 55 PRO E N 1
ATOM 2263 C CA . PRO E 1 58 ? 6.592 31.067 14.337 1.00 24.89 55 PRO E CA 1
ATOM 2264 C C . PRO E 1 58 ? 6.786 29.580 13.994 1.00 26.36 55 PRO E C 1
ATOM 2265 O O . PRO E 1 58 ? 7.722 29.258 13.233 1.00 26.80 55 PRO E O 1
ATOM 2269 N N . SER E 1 59 ? 5.943 28.703 14.562 1.00 28.00 56 SER E N 1
ATOM 2270 C CA . SER E 1 59 ? 5.959 27.264 14.234 1.00 28.66 56 SER E CA 1
ATOM 2271 C C . SER E 1 59 ? 5.419 27.026 12.815 1.00 29.85 56 SER E C 1
ATOM 2272 O O . SER E 1 59 ? 4.393 27.613 12.419 1.00 31.71 56 SER E O 1
ATOM 2275 N N . HIS F 1 3 ? 1.491 30.278 15.046 1.00 31.49 0 HIS F N 1
ATOM 2276 C CA . HIS F 1 3 ? 2.619 30.931 15.797 1.00 29.86 0 HIS F CA 1
ATOM 2277 C C . HIS F 1 3 ? 3.084 30.171 17.067 1.00 27.83 0 HIS F C 1
ATOM 2278 O O . HIS F 1 3 ? 4.277 30.101 17.338 1.00 29.93 0 HIS F O 1
ATOM 2285 N N . MET F 1 4 ? 2.155 29.627 17.852 1.00 23.31 1 MET F N 1
ATOM 2286 C CA . MET F 1 4 ? 2.519 28.912 19.082 1.00 21.45 1 MET F CA 1
ATOM 2287 C C . MET F 1 4 ? 1.865 27.559 19.232 1.00 18.53 1 MET F C 1
ATOM 2288 O O . MET F 1 4 ? 1.688 27.041 20.327 1.00 17.51 1 MET F O 1
ATOM 2293 N N . LEU F 1 5 ? 1.573 26.961 18.098 1.00 16.55 2 LEU F N 1
ATOM 2294 C CA . LEU F 1 5 ? 1.216 25.561 18.045 1.00 16.09 2 LEU F CA 1
ATOM 2295 C C . LEU F 1 5 ? 2.495 24.741 18.168 1.00 15.36 2 LEU F C 1
ATOM 2296 O O . LEU F 1 5 ? 3.601 25.254 17.928 1.00 16.10 2 LEU F O 1
ATOM 2301 N N . CYS F 1 6 ? 2.356 23.483 18.549 1.00 14.98 3 CYS F N 1
ATOM 2302 C CA . CYS F 1 6 ? 3.494 22.567 18.561 1.00 14.78 3 CYS F CA 1
ATOM 2303 C C . CYS F 1 6 ? 4.109 22.402 17.173 1.00 15.73 3 CYS F C 1
ATOM 2304 O O . CYS F 1 6 ? 3.428 21.993 16.231 1.00 15.63 3 CYS F O 1
ATOM 2307 N N . ALA F 1 7 ? 5.415 22.652 17.042 1.00 16.09 4 ALA F N 1
ATOM 2308 C CA . ALA F 1 7 ? 6.051 22.585 15.730 1.00 16.48 4 ALA F CA 1
ATOM 2309 C C . ALA F 1 7 ? 6.309 21.150 15.283 1.00 18.25 4 ALA F C 1
ATOM 2310 O O . ALA F 1 7 ? 6.669 20.953 14.122 1.00 20.48 4 ALA F O 1
ATOM 2312 N N . ILE F 1 8 ? 6.128 20.173 16.168 1.00 18.16 5 ILE F N 1
ATOM 2313 C CA . ILE F 1 8 ? 6.189 18.752 15.770 1.00 18.77 5 ILE F CA 1
ATOM 2314 C C . ILE F 1 8 ? 4.812 18.235 15.337 1.00 19.31 5 ILE F C 1
ATOM 2315 O O . ILE F 1 8 ? 4.671 17.708 14.230 1.00 20.55 5 ILE F O 1
ATOM 2320 N N . SER F 1 9 ? 3.805 18.410 16.187 1.00 18.89 6 SER F N 1
ATOM 2321 C CA . SER F 1 9 ? 2.479 17.787 15.983 1.00 18.90 6 SER F CA 1
ATOM 2322 C C . SER F 1 9 ? 1.405 18.674 15.373 1.00 19.20 6 SER F C 1
ATOM 2323 O O . SER F 1 9 ? 0.378 18.173 14.912 1.00 19.44 6 SER F O 1
ATOM 2326 N N . GLY F 1 10 ? 1.594 19.987 15.454 1.00 19.19 7 GLY F N 1
ATOM 2327 C CA . GLY F 1 10 ? 0.591 20.928 14.972 1.00 18.73 7 GLY F CA 1
ATOM 2328 C C . GLY F 1 10 ? -0.558 21.152 15.931 1.00 18.54 7 GLY F C 1
ATOM 2329 O O . GLY F 1 10 ? -1.486 21.916 15.618 1.00 19.21 7 GLY F O 1
ATOM 2330 N N . LYS F 1 11 ? -0.506 20.518 17.089 1.00 18.05 8 LYS F N 1
ATOM 2331 C CA . LYS F 1 11 ? -1.578 20.592 18.077 1.00 19.05 8 LYS F CA 1
ATOM 2332 C C . LYS F 1 11 ? -1.440 21.843 18.970 1.00 18.42 8 LYS F C 1
ATOM 2333 O O . LYS F 1 11 ? -0.369 22.434 19.063 1.00 16.94 8 LYS F O 1
ATOM 2344 N N . VAL F 1 12 ? -2.532 22.222 19.617 1.00 17.58 9 VAL F N 1
ATOM 2345 C CA . VAL F 1 12 ? -2.501 23.203 20.696 1.00 16.75 9 VAL F CA 1
ATOM 2346 C C . VAL F 1 12 ? -1.778 22.589 21.895 1.00 16.77 9 VAL F C 1
ATOM 2347 O O . VAL F 1 12 ? -2.233 21.607 22.497 1.00 17.68 9 VAL F O 1
ATOM 2351 N N . PRO F 1 13 ? -0.619 23.129 22.251 1.00 15.87 10 PRO F N 1
ATOM 2352 C CA . PRO F 1 13 ? 0.097 22.567 23.401 1.00 15.74 10 PRO F CA 1
ATOM 2353 C C . PRO F 1 13 ? -0.657 22.690 24.720 1.00 16.28 10 PRO F C 1
ATOM 2354 O O . PRO F 1 13 ? -1.213 23.749 25.017 1.00 17.00 10 PRO F O 1
ATOM 2358 N N . ARG F 1 14 ? -0.666 21.614 25.495 1.00 16.08 11 ARG F N 1
ATOM 2359 C CA . ARG F 1 14 ? -1.144 21.658 26.862 1.00 15.94 11 ARG F CA 1
ATOM 2360 C C . ARG F 1 14 ? -0.042 22.096 27.805 1.00 15.55 11 ARG F C 1
ATOM 2361 O O . ARG F 1 14 ? -0.290 22.782 28.776 1.00 15.87 11 ARG F O 1
ATOM 2369 N N . ARG F 1 15 ? 1.181 21.678 27.515 1.00 15.94 12 ARG F N 1
ATOM 2370 C CA . ARG F 1 15 ? 2.354 22.095 28.231 1.00 15.46 12 ARG F CA 1
ATOM 2371 C C . ARG F 1 15 ? 3.331 22.641 27.194 1.00 14.37 12 ARG F C 1
ATOM 2372 O O . ARG F 1 15 ? 4.272 21.959 26.796 1.00 13.98 12 ARG F O 1
ATOM 2387 N N . PRO F 1 16 ? 3.121 23.858 26.722 1.00 13.77 13 PRO F N 1
ATOM 2388 C CA . PRO F 1 16 ? 4.079 24.402 25.756 1.00 13.17 13 PRO F CA 1
ATOM 2389 C C . PRO F 1 16 ? 5.448 24.599 26.408 1.00 12.41 13 PRO F C 1
ATOM 2390 O O . PRO F 1 16 ? 5.587 24.966 27.562 1.00 13.05 13 PRO F O 1
ATOM 2394 N N . VAL F 1 17 ? 6.465 24.318 25.605 1.00 12.52 14 VAL F N 1
ATOM 2395 C CA . VAL F 1 17 ? 7.858 24.545 25.960 1.00 12.74 14 VAL F CA 1
ATOM 2396 C C . VAL F 1 17 ? 8.569 25.199 24.771 1.00 13.13 14 VAL F C 1
ATOM 2397 O O . VAL F 1 17 ? 8.124 25.116 23.648 1.00 12.66 14 VAL F O 1
ATOM 2401 N N . LEU F 1 18 ? 9.702 25.824 25.048 1.00 12.82 15 LEU F N 1
ATOM 2402 C CA . LEU F 1 18 ? 10.495 26.496 24.028 1.00 13.65 15 LEU F CA 1
ATOM 2403 C C . LEU F 1 18 ? 11.872 25.842 23.949 1.00 12.60 15 LEU F C 1
ATOM 2404 O O . LEU F 1 18 ? 12.548 25.616 24.965 1.00 12.29 15 LEU F O 1
ATOM 2409 N N . SER F 1 19 ? 12.296 25.529 22.741 1.00 11.58 16 SER F N 1
ATOM 2410 C CA . SER F 1 19 ? 13.687 25.168 22.518 1.00 12.76 16 SER F CA 1
ATOM 2411 C C . SER F 1 19 ? 14.523 26.420 22.343 1.00 12.98 16 SER F C 1
ATOM 2412 O O . SER F 1 19 ? 14.157 27.237 21.533 1.00 12.28 16 SER F O 1
ATOM 2415 N N . PRO F 1 20 ? 15.620 26.587 23.084 1.00 13.13 17 PRO F N 1
ATOM 2416 C CA . PRO F 1 20 ? 16.466 27.766 22.871 1.00 14.09 17 PRO F CA 1
ATOM 2417 C C . PRO F 1 20 ? 17.216 27.741 21.546 1.00 14.22 17 PRO F C 1
ATOM 2418 O O . PRO F 1 20 ? 17.725 28.801 21.176 1.00 15.48 17 PRO F O 1
ATOM 2422 N N . LYS F 1 21 ? 17.299 26.590 20.882 1.00 15.03 18 LYS F N 1
ATOM 2423 C CA . LYS F 1 21 ? 18.052 26.472 19.629 1.00 15.34 18 LYS F CA 1
ATOM 2424 C C . LYS F 1 21 ? 17.223 27.003 18.457 1.00 14.39 18 LYS F C 1
ATOM 2425 O O . LYS F 1 21 ? 17.647 27.902 17.738 1.00 14.65 18 LYS F O 1
ATOM 2431 N N . SER F 1 22 ? 16.026 26.460 18.298 1.00 13.42 19 SER F N 1
ATOM 2432 C CA . SER F 1 22 ? 15.100 26.873 17.242 1.00 12.92 19 SER F CA 1
ATOM 2433 C C . SER F 1 22 ? 14.194 28.048 17.652 1.00 12.55 19 SER F C 1
ATOM 2434 O O . SER F 1 22 ? 13.521 28.622 16.796 1.00 12.68 19 SER F O 1
ATOM 2437 N N . ARG F 1 23 ? 14.180 28.383 18.932 1.00 12.84 20 ARG F N 1
ATOM 2438 C CA . ARG F 1 23 ? 13.338 29.471 19.467 1.00 12.25 20 ARG F CA 1
ATOM 2439 C C . ARG F 1 23 ? 11.899 29.243 19.048 1.00 12.31 20 ARG F C 1
ATOM 2440 O O . ARG F 1 23 ? 11.169 30.178 18.721 1.00 12.88 20 ARG F O 1
ATOM 2448 N N . THR F 1 24 ? 11.488 27.984 19.105 1.00 12.45 21 THR F N 1
ATOM 2449 C CA . THR F 1 24 ? 10.206 27.519 18.610 1.00 12.21 21 THR F CA 1
ATOM 2450 C C . THR F 1 24 ? 9.470 26.786 19.723 1.00 11.88 21 THR F C 1
ATOM 2451 O O . THR F 1 24 ? 10.093 26.202 20.605 1.00 11.79 21 THR F O 1
ATOM 2455 N N . ILE F 1 25 ? 8.143 26.826 19.687 1.00 12.87 22 ILE F N 1
ATOM 2456 C CA . ILE F 1 25 ? 7.303 26.186 20.693 1.00 12.77 22 ILE F CA 1
ATOM 2457 C C . ILE F 1 25 ? 6.915 24.763 20.298 1.00 12.66 22 ILE F C 1
ATOM 2458 O O . ILE F 1 25 ? 6.703 24.493 19.112 1.00 11.99 22 ILE F O 1
ATOM 2463 N N . PHE F 1 26 ? 6.860 23.888 21.305 1.00 12.53 23 PHE F N 1
ATOM 2464 C CA . PHE F 1 26 ? 6.494 22.476 21.169 1.00 13.28 23 PHE F CA 1
ATOM 2465 C C . PHE F 1 26 ? 5.653 22.036 22.351 1.00 14.14 23 PHE F C 1
ATOM 2466 O O . PHE F 1 26 ? 5.679 22.639 23.405 1.00 14.04 23 PHE F O 1
ATOM 2474 N N . GLU F 1 27 ? 4.933 20.923 22.187 1.00 14.81 24 GLU F N 1
ATOM 2475 C CA . GLU F 1 27 ? 4.331 20.224 23.305 1.00 15.74 24 GLU F CA 1
ATOM 2476 C C . GLU F 1 27 ? 5.456 19.528 24.091 1.00 15.38 24 GLU F C 1
ATOM 2477 O O . GLU F 1 27 ? 6.299 18.868 23.479 1.00 15.93 24 GLU F O 1
ATOM 2483 N N . LYS F 1 28 ? 5.451 19.695 25.413 1.00 16.38 25 LYS F N 1
ATOM 2484 C CA . LYS F 1 28 ? 6.519 19.203 26.313 1.00 16.75 25 LYS F CA 1
ATOM 2485 C C . LYS F 1 28 ? 6.911 17.762 26.004 1.00 18.05 25 LYS F C 1
ATOM 2486 O O . LYS F 1 28 ? 8.064 17.505 25.710 1.00 18.94 25 LYS F O 1
ATOM 2492 N N . SER F 1 29 ? 5.950 16.846 26.041 1.00 18.98 26 SER F N 1
ATOM 2493 C CA . SER F 1 29 ? 6.302 15.437 25.940 1.00 20.72 26 SER F CA 1
ATOM 2494 C C . SER F 1 29 ? 6.836 15.118 24.547 1.00 20.98 26 SER F C 1
ATOM 2495 O O . SER F 1 29 ? 7.705 14.246 24.405 1.00 22.05 26 SER F O 1
ATOM 2498 N N . LEU F 1 30 ? 6.371 15.828 23.526 1.00 20.34 27 LEU F N 1
ATOM 2499 C CA . LEU F 1 30 ? 6.799 15.557 22.159 1.00 20.84 27 LEU F CA 1
ATOM 2500 C C . LEU F 1 30 ? 8.211 16.062 21.870 1.00 19.86 27 LEU F C 1
ATOM 2501 O O . LEU F 1 30 ? 8.978 15.418 21.166 1.00 20.25 27 LEU F O 1
ATOM 2506 N N . LEU F 1 31 ? 8.555 17.238 22.367 1.00 18.51 28 LEU F N 1
ATOM 2507 C CA . LEU F 1 31 ? 9.919 17.701 22.187 1.00 17.95 28 LEU F CA 1
ATOM 2508 C C . LEU F 1 31 ? 10.873 16.836 23.012 1.00 18.17 28 LEU F C 1
ATOM 2509 O O . LEU F 1 31 ? 11.972 16.515 22.558 1.00 17.46 28 LEU F O 1
ATOM 2514 N N . GLU F 1 32 ? 10.467 16.501 24.233 1.00 18.75 29 GLU F N 1
ATOM 2515 C CA . GLU F 1 32 ? 11.281 15.663 25.093 1.00 19.87 29 GLU F CA 1
ATOM 2516 C C . GLU F 1 32 ? 11.513 14.315 24.406 1.00 20.72 29 GLU F C 1
ATOM 2517 O O . GLU F 1 32 ? 12.648 13.824 24.408 1.00 20.82 29 GLU F O 1
ATOM 2523 N N . GLN F 1 33 ? 10.473 13.776 23.764 1.00 22.01 30 GLN F N 1
ATOM 2524 C CA . GLN F 1 33 ? 10.569 12.480 23.076 1.00 23.10 30 GLN F CA 1
ATOM 2525 C C . GLN F 1 33 ? 11.568 12.598 21.949 1.00 22.16 30 GLN F C 1
ATOM 2526 O O . GLN F 1 33 ? 12.446 11.745 21.782 1.00 22.91 30 GLN F O 1
ATOM 2537 N N . TYR F 1 34 ? 11.461 13.680 21.180 1.00 21.56 31 TYR F N 1
ATOM 2538 C CA . TYR F 1 34 ? 12.331 13.888 20.044 1.00 20.29 31 TYR F CA 1
ATOM 2539 C C . TYR F 1 34 ? 13.797 14.000 20.511 1.00 20.66 31 TYR F C 1
ATOM 2540 O O . TYR F 1 34 ? 14.691 13.438 19.902 1.00 19.08 31 TYR F O 1
ATOM 2549 N N . VAL F 1 35 ? 14.029 14.695 21.612 1.00 19.41 32 VAL F N 1
ATOM 2550 C CA . VAL F 1 35 ? 15.372 14.866 22.144 1.00 19.81 32 VAL F CA 1
ATOM 2551 C C . VAL F 1 35 ? 15.908 13.518 22.653 1.00 20.66 32 VAL F C 1
ATOM 2552 O O . VAL F 1 35 ? 17.064 13.167 22.388 1.00 21.77 32 VAL F O 1
ATOM 2556 N N . LYS F 1 36 ? 15.069 12.762 23.359 1.00 21.68 33 LYS F N 1
ATOM 2557 C CA . LYS F 1 36 ? 15.493 11.437 23.833 1.00 22.57 33 LYS F CA 1
ATOM 2558 C C . LYS F 1 36 ? 15.785 10.518 22.664 1.00 22.72 33 LYS F C 1
ATOM 2559 O O . LYS F 1 36 ? 16.760 9.750 22.730 1.00 24.12 33 LYS F O 1
ATOM 2569 N N . ASP F 1 37 ? 15.002 10.629 21.583 1.00 22.04 34 ASP F N 1
ATOM 2570 C CA . ASP F 1 37 ? 15.154 9.766 20.404 1.00 22.42 34 ASP F CA 1
ATOM 2571 C C . ASP F 1 37 ? 16.374 10.117 19.534 1.00 21.79 34 ASP F C 1
ATOM 2572 O O . ASP F 1 37 ? 17.073 9.225 19.062 1.00 22.51 34 ASP F O 1
ATOM 2577 N N . THR F 1 38 ? 16.653 11.407 19.345 1.00 21.07 35 THR F N 1
ATOM 2578 C CA . THR F 1 38 ? 17.646 11.872 18.379 1.00 19.49 35 THR F CA 1
ATOM 2579 C C . THR F 1 38 ? 18.844 12.643 18.965 1.00 18.36 35 THR F C 1
ATOM 2580 O O . THR F 1 38 ? 19.866 12.797 18.292 1.00 19.24 35 THR F O 1
ATOM 2584 N N . GLY F 1 39 ? 18.706 13.158 20.182 1.00 17.85 36 GLY F N 1
ATOM 2585 C CA . GLY F 1 39 ? 19.682 14.050 20.784 1.00 17.37 36 GLY F CA 1
ATOM 2586 C C . GLY F 1 39 ? 19.665 15.493 20.269 1.00 17.67 36 GLY F C 1
ATOM 2587 O O . GLY F 1 39 ? 20.501 16.292 20.664 1.00 17.63 36 GLY F O 1
ATOM 2588 N N . ASN F 1 40 ? 18.710 15.830 19.385 1.00 17.37 37 ASN F N 1
ATOM 2589 C CA . ASN F 1 40 ? 18.766 17.106 18.677 1.00 16.38 37 ASN F CA 1
ATOM 2590 C C . ASN F 1 40 ? 17.491 17.927 18.787 1.00 15.80 37 ASN F C 1
ATOM 2591 O O . ASN F 1 40 ? 16.442 17.433 19.154 1.00 16.49 37 ASN F O 1
ATOM 2596 N N . ASP F 1 41 ? 17.631 19.196 18.430 1.00 15.31 38 ASP F N 1
ATOM 2597 C CA . ASP F 1 41 ? 16.486 20.051 18.122 1.00 14.56 38 ASP F CA 1
ATOM 2598 C C . ASP F 1 41 ? 15.958 19.650 16.746 1.00 15.58 38 ASP F C 1
ATOM 2599 O O . ASP F 1 41 ? 16.736 19.492 15.811 1.00 15.77 38 ASP F O 1
ATOM 2604 N N . PRO F 1 42 ? 14.639 19.499 16.614 1.00 16.03 39 PRO F N 1
ATOM 2605 C CA . PRO F 1 42 ? 14.062 18.982 15.359 1.00 16.95 39 PRO F CA 1
ATOM 2606 C C . PRO F 1 42 ? 14.110 19.949 14.164 1.00 17.99 39 PRO F C 1
ATOM 2607 O O . PRO F 1 42 ? 13.882 19.537 13.020 1.00 20.00 39 PRO F O 1
ATOM 2611 N N . ILE F 1 43 ? 14.417 21.226 14.404 1.00 18.36 40 ILE F N 1
ATOM 2612 C CA . ILE F 1 43 ? 14.442 22.245 13.342 1.00 18.30 40 ILE F CA 1
ATOM 2613 C C . ILE F 1 43 ? 15.849 22.648 12.911 1.00 19.29 40 ILE F C 1
ATOM 2614 O O . ILE F 1 43 ? 16.118 22.751 11.702 1.00 20.15 40 ILE F O 1
ATOM 2619 N N . THR F 1 44 ? 16.751 22.874 13.871 1.00 18.25 41 THR F N 1
ATOM 2620 C CA . THR F 1 44 ? 18.127 23.236 13.515 1.00 18.28 41 THR F CA 1
ATOM 2621 C C . THR F 1 44 ? 19.047 22.017 13.421 1.00 18.97 41 THR F C 1
ATOM 2622 O O . THR F 1 44 ? 20.171 22.140 12.924 1.00 19.38 41 THR F O 1
ATOM 2626 N N . ASN F 1 45 ? 18.571 20.892 13.960 1.00 19.07 42 ASN F N 1
ATOM 2627 C CA . ASN F 1 45 ? 19.340 19.639 14.075 1.00 20.03 42 ASN F CA 1
ATOM 2628 C C . ASN F 1 45 ? 20.552 19.740 14.986 1.00 19.65 42 ASN F C 1
ATOM 2629 O O . ASN F 1 45 ? 21.374 18.821 15.006 1.00 21.04 42 ASN F O 1
ATOM 2634 N N . GLU F 1 46 ? 20.680 20.827 15.758 1.00 18.40 43 GLU F N 1
ATOM 2635 C CA . GLU F 1 46 ? 21.752 20.956 16.743 1.00 17.58 43 GLU F CA 1
ATOM 2636 C C . GLU F 1 46 ? 21.512 20.066 17.951 1.00 17.40 43 GLU F C 1
ATOM 2637 O O . GLU F 1 46 ? 20.378 19.808 18.315 1.00 17.06 43 GLU F O 1
ATOM 2643 N N . PRO F 1 47 ? 22.569 19.630 18.633 1.00 17.85 44 PRO F N 1
ATOM 2644 C CA . PRO F 1 47 ? 22.366 18.905 19.880 1.00 17.88 44 PRO F CA 1
ATOM 2645 C C . PRO F 1 47 ? 21.573 19.743 20.865 1.00 17.70 44 PRO F C 1
ATOM 2646 O O . PRO F 1 47 ? 21.813 20.946 20.992 1.00 18.33 44 PRO F O 1
ATOM 2650 N N . LEU F 1 48 ? 20.649 19.099 21.557 1.00 17.66 45 LEU F N 1
ATOM 2651 C CA . LEU F 1 48 ? 19.813 19.741 22.550 1.00 17.91 45 LEU F CA 1
ATOM 2652 C C . LEU F 1 48 ? 19.667 18.786 23.723 1.00 18.55 45 LEU F C 1
ATOM 2653 O O . LEU F 1 48 ? 19.417 17.599 23.525 1.00 19.77 45 LEU F O 1
ATOM 2658 N N . SER F 1 49 ? 19.860 19.301 24.925 1.00 19.63 46 SER F N 1
ATOM 2659 C CA . SER F 1 49 ? 19.658 18.530 26.144 1.00 20.82 46 SER F CA 1
ATOM 2660 C C . SER F 1 49 ? 18.302 18.882 26.732 1.00 20.98 46 SER F C 1
ATOM 2661 O O . SER F 1 49 ? 17.835 20.026 26.590 1.00 21.42 46 SER F O 1
ATOM 2666 N N . ILE F 1 50 ? 17.633 17.936 27.384 1.00 21.31 47 ILE F N 1
ATOM 2667 C CA . ILE F 1 50 ? 16.332 18.262 27.975 1.00 22.43 47 ILE F CA 1
ATOM 2668 C C . ILE F 1 50 ? 16.387 19.414 28.993 1.00 22.01 47 ILE F C 1
ATOM 2669 O O . ILE F 1 50 ? 15.447 20.185 29.101 1.00 21.16 47 ILE F O 1
ATOM 2674 N N . GLU F 1 51 ? 17.488 19.556 29.726 1.00 21.38 48 GLU F N 1
ATOM 2675 C CA . GLU F 1 51 ? 17.606 20.600 30.744 1.00 21.60 48 GLU F CA 1
ATOM 2676 C C . GLU F 1 51 ? 17.649 22.004 30.138 1.00 20.06 48 GLU F C 1
ATOM 2677 O O . GLU F 1 51 ? 17.410 22.978 30.854 1.00 20.20 48 GLU F O 1
ATOM 2688 N N . GLU F 1 52 ? 17.945 22.102 28.841 1.00 18.04 49 GLU F N 1
ATOM 2689 C CA . GLU F 1 52 ? 18.007 23.397 28.140 1.00 17.67 49 GLU F CA 1
ATOM 2690 C C . GLU F 1 52 ? 16.613 23.883 27.705 1.00 16.62 49 GLU F C 1
ATOM 2691 O O . GLU F 1 52 ? 16.457 25.045 27.327 1.00 16.17 49 GLU F O 1
ATOM 2697 N N . ILE F 1 53 ? 15.622 22.990 27.734 1.00 16.06 50 ILE F N 1
ATOM 2698 C CA . ILE F 1 53 ? 14.259 23.338 27.310 1.00 15.31 50 ILE F CA 1
ATOM 2699 C C . ILE F 1 53 ? 13.680 24.273 28.373 1.00 15.31 50 ILE F C 1
ATOM 2700 O O . ILE F 1 53 ? 13.954 24.132 29.547 1.00 16.41 50 ILE F O 1
ATOM 2705 N N . VAL F 1 54 ? 12.936 25.287 27.937 1.00 14.25 51 VAL F N 1
ATOM 2706 C CA . VAL F 1 54 ? 12.294 26.215 28.853 1.00 13.78 51 VAL F CA 1
ATOM 2707 C C . VAL F 1 54 ? 10.809 25.919 28.853 1.00 13.44 51 VAL F C 1
ATOM 2708 O O . VAL F 1 54 ? 10.143 26.026 27.821 1.00 13.52 51 VAL F O 1
ATOM 2712 N N . GLU F 1 55 ? 10.300 25.516 30.008 1.00 13.06 52 GLU F N 1
ATOM 2713 C CA . GLU F 1 55 ? 8.881 25.249 30.166 1.00 13.39 52 GLU F CA 1
ATOM 2714 C C . GLU F 1 55 ? 8.114 26.551 30.361 1.00 13.10 52 GLU F C 1
ATOM 2715 O O . GLU F 1 55 ? 8.545 27.417 31.103 1.00 13.46 52 GLU F O 1
ATOM 2721 N N . ILE F 1 56 ? 6.985 26.682 29.666 1.00 12.74 53 ILE F N 1
ATOM 2722 C CA . ILE F 1 56 ? 6.246 27.938 29.629 1.00 12.40 53 ILE F CA 1
ATOM 2723 C C . ILE F 1 56 ? 5.107 27.946 30.657 1.00 12.66 53 ILE F C 1
ATOM 2724 O O . ILE F 1 56 ? 4.352 26.991 30.775 1.00 13.54 53 ILE F O 1
ATOM 2729 N N . VAL F 1 57 ? 5.025 29.013 31.429 1.00 12.34 54 VAL F N 1
ATOM 2730 C CA . VAL F 1 57 ? 4.002 29.193 32.450 1.00 12.87 54 VAL F CA 1
ATOM 2731 C C . VAL F 1 57 ? 2.851 30.004 31.845 1.00 14.06 54 VAL F C 1
ATOM 2732 O O . VAL F 1 57 ? 3.091 31.004 31.189 1.00 14.13 54 VAL F O 1
ATOM 2736 N N . PRO F 1 58 ? 1.605 29.592 32.040 1.00 15.34 55 PRO F N 1
ATOM 2737 C CA . PRO F 1 58 ? 0.487 30.380 31.506 1.00 16.04 55 PRO F CA 1
ATOM 2738 C C . PRO F 1 58 ? 0.380 31.720 32.203 1.00 17.77 55 PRO F C 1
ATOM 2739 O O . PRO F 1 58 ? 0.843 31.845 33.328 1.00 16.79 55 PRO F O 1
ATOM 2743 N N . SER F 1 59 ? -0.196 32.709 31.534 1.00 19.60 56 SER F N 1
ATOM 2744 C CA . SER F 1 59 ? -0.390 34.029 32.156 1.00 22.27 56 SER F CA 1
ATOM 2745 C C . SER F 1 59 ? -1.556 33.968 33.138 1.00 24.22 56 SER F C 1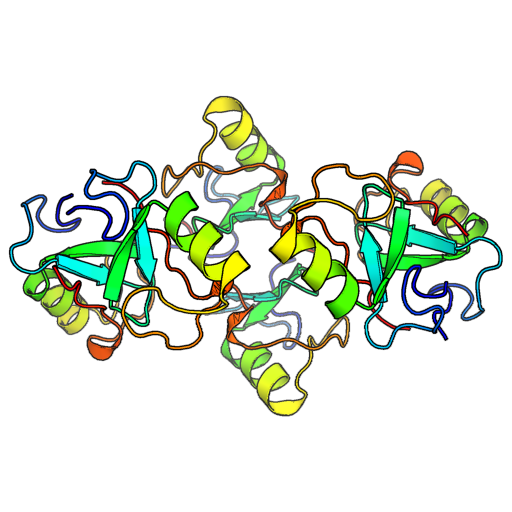
ATOM 2746 O O . SER F 1 59 ? -2.505 33.239 32.907 1.00 24.46 56 SER F O 1
ATOM 2749 N N . ALA F 1 60 ? -1.460 34.721 34.235 1.00 26.89 57 ALA F N 1
ATOM 2750 C CA . ALA F 1 60 ? -2.466 34.715 35.299 1.00 29.21 57 ALA F CA 1
ATOM 2751 C C . ALA F 1 60 ? -2.633 36.134 35.844 1.00 31.07 57 ALA F C 1
ATOM 2752 O O . ALA F 1 60 ? -2.736 36.347 37.061 1.00 33.96 57 ALA F O 1
#

Sequence (340 aa):
MLCAISGKVPRRPVLSPKSRTIFEKSLLEQYVKDTGNDPITNEPLSIEEIVEIVPSMLCAISGKVPRRPVLSPKSRTIFEKSLLEQYVKDTGNDPITNEPLSIEEIVEIVPSMLCAISGKVPRRPVLSPKSRTIFEKSLLEQYVKDTGNDPITNEPLSIEEIVEIVPHMLCAISGKVPRRPVLSPKSRTIFEKSLLEQYVKDTGNDPITNEPLSIEEIVEIVPGSHMLCAISGKVPRRPVLSPKSRTIFEKSLLEQYVKDTGNDPITNEPLSIEEIVEIVPSHMLCAISGKVPRRPVLSPKSRTIFEKSLLEQYVKDTGNDPITNEPLSIEEIVEIVPSA

Secondary structure (DSSP, 8-state):
---TTT-S--SSEEEETTTTEEEEHHHHHHHHHHHSB-TTT--B--GGG-EEPPP-/---TTT-S--SSEEEETTTTEEEEHHHHHHHHHHHSB-TTT--B--GGG-EEPPP-/---TTT-SPPSSEEE-TTT--EEEHHHHHHHHHHHSB-TTT--B--GGG-EEPP-/----TTT-S--SSEEEETTTTEEEEHHHHHHHHHHHSB-TTT--B--GGGSEEPP-/-BSSS-TTT-S--SSEEE-TTT--EEEHHHHHHHHHHHSB-TTT--B--GGG-EEPPP-/--S-TTT-S--SSEEEETTTTEEEEHHHHHHHHHHHSB-TTT--B--GGG-EEPPPB-

B-factor: mean 20.87, std 6.97, range [10.35, 56.78]